Protein AF-A0A024FHS3-F1 (afdb_monomer)

pLDDT: mean 84.21, std 12.47, range [34.97, 97.69]

Nearest PDB structures (foldseek):
  2p7q-assembly4_C-2  TM=4.147E-01  e=9.597E+00  Listeria monocytogenes EGD-e
  9c3i-assembly1_S  TM=1.851E-01  e=5.305E+00  Homo sapiens

Solvent-accessible surface area (backbone atoms only — not comparable to full-atom values): 12016 Å² total; per-residue (Å²): 110,57,73,67,57,55,49,51,53,51,50,44,53,50,44,33,52,52,14,48,65,42,20,67,86,23,68,82,50,89,56,80,57,34,58,53,18,49,52,15,48,51,45,30,50,53,40,52,51,50,48,64,76,44,38,53,59,53,46,28,52,76,52,72,41,87,31,71,70,67,95,78,72,56,71,78,49,51,50,54,40,49,51,13,50,50,39,24,53,52,11,48,53,49,26,62,76,26,43,74,57,40,73,68,41,87,46,42,71,59,52,51,55,51,31,31,46,53,10,36,53,53,19,52,53,50,52,50,52,44,44,72,78,45,52,73,54,49,34,24,24,54,51,31,47,48,30,55,49,18,32,28,55,8,30,18,29,35,36,38,21,51,52,34,49,50,48,73,73,66,58,70,89,73,85,80,87,76,80,71,46,79,76,48,77,45,72,44,59,102,88,42,88,47,33,35,40,35,34,34,42,92,93,27,82,40,80,43,79,44,76,80,71,91,73,78,86,80,76,79,85,125

Secondary structure (DSSP, 8-state):
--HHHHHHHHHHHHHHHHHHHHHHHHTT--STTHHHHHHHHHHHHHHHHHHHHHHHHHHHHHS--SBS--SS--HHHHHHHHHHHHHHHHHHHHHHHHHHHHHTSTTHHHHHHHHHHHHHHHHHHHHHHHHHH-GGGGSBHHHHHHHHHHHHHHHHHHHHHHHHHHHHHH----------EEEEEEE--TT---EEEEEEETTEEEEEEE------------

Foldseek 3Di:
DPPVVVVVLVVLVVQLVVLVVQQVVCVPPPDPSVVSNVVSVVSNVVSVVVCVV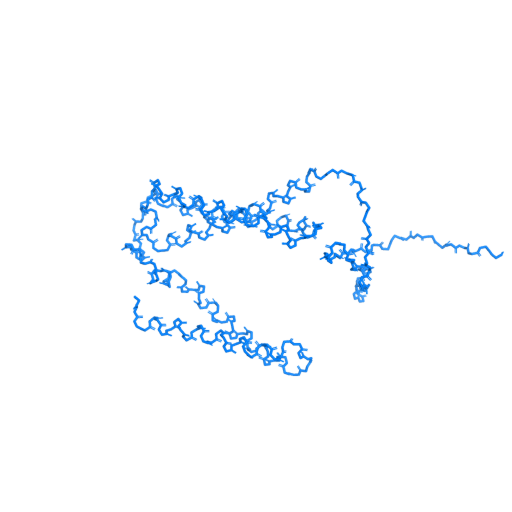CVLVVCCVVPPAQEQDDPDDDPVLVVLLVVLQCLQVVLQVLLVVLVVLLLVDDVSVVLLVVQLVVLQVVLVVVVVVCCVVPVVSCRYSVSVVSNSCSSSNSSSSNSSSVVSVCCVVVPDPDDDDFDKDFPDWDQDPPVDRWIWTFIQTPNGTHIDTDDPDPDDDPPPDD

Sequence (222 aa):
MNRQKKTEILVHCAQIVAGLLIIIPFFNATSWTRFIALAGFLLVMYNLIWFVRNSEEILYEIFPTKHKREKNPSFKHKIWQHISVVLFMGGLFFLIFQMDNIENIIEEPKFWKSFALVGFVTGILSLFLIRLIRPSVFDESGRRYAIIFGFILGFMSISAASASYFNSKYATSNIVKSEFIVERKSFGGNRTTAYWIFIDIDNSTKRFELKKTCGIRYKRET

Structure (mmCIF, N/CA/C/O backbone):
data_AF-A0A024FHS3-F1
#
_entry.id   AF-A0A024FHS3-F1
#
loop_
_atom_site.group_PDB
_atom_site.id
_atom_site.type_symbol
_atom_site.label_atom_id
_atom_site.label_alt_id
_atom_site.label_comp_id
_atom_site.label_asym_id
_atom_site.label_entity_id
_atom_site.label_seq_id
_atom_site.pdbx_PDB_ins_code
_atom_site.Cartn_x
_atom_site.Cartn_y
_atom_site.Cartn_z
_atom_site.occupancy
_atom_site.B_iso_or_equiv
_atom_site.auth_seq_id
_atom_site.auth_comp_id
_atom_site.auth_asym_id
_atom_site.auth_atom_id
_atom_site.pdbx_PDB_model_num
ATOM 1 N N . MET A 1 1 ? 18.783 -13.515 -14.573 1.00 61.03 1 MET A N 1
ATOM 2 C CA . MET A 1 1 ? 19.156 -13.233 -13.171 1.00 61.03 1 MET A CA 1
ATOM 3 C C . MET A 1 1 ? 20.594 -13.674 -12.952 1.00 61.03 1 MET A C 1
ATOM 5 O O . MET A 1 1 ? 20.909 -14.824 -13.253 1.00 61.03 1 MET A O 1
ATOM 9 N N . ASN A 1 2 ? 21.469 -12.768 -12.509 1.00 76.25 2 ASN A N 1
ATOM 10 C CA . ASN A 1 2 ? 22.868 -13.103 -12.222 1.00 76.25 2 ASN A CA 1
ATOM 11 C C . ASN A 1 2 ? 22.908 -14.117 -11.059 1.00 76.25 2 ASN A C 1
ATOM 13 O O . ASN A 1 2 ? 22.151 -13.985 -10.095 1.00 76.25 2 ASN A O 1
ATOM 17 N N . ARG A 1 3 ? 23.766 -15.144 -11.136 1.00 76.75 3 ARG A N 1
ATOM 18 C CA . ARG A 1 3 ? 23.855 -16.202 -10.114 1.00 76.75 3 ARG A CA 1
ATOM 19 C C . ARG A 1 3 ? 24.157 -15.621 -8.730 1.00 76.75 3 ARG A C 1
ATOM 21 O O . ARG A 1 3 ? 23.581 -16.085 -7.756 1.00 76.75 3 ARG A O 1
ATOM 28 N N . GLN A 1 4 ? 24.976 -14.570 -8.661 1.00 79.50 4 GLN A N 1
ATOM 29 C CA . GLN A 1 4 ? 25.270 -13.846 -7.419 1.00 79.50 4 GLN A CA 1
ATOM 30 C C . GLN A 1 4 ? 24.031 -13.152 -6.839 1.00 79.50 4 GLN A C 1
ATOM 32 O O . GLN A 1 4 ? 23.713 -13.345 -5.671 1.00 79.50 4 GLN A O 1
ATOM 37 N N . LYS A 1 5 ? 23.269 -12.436 -7.674 1.00 78.50 5 LYS A N 1
ATOM 38 C CA . LYS A 1 5 ? 22.058 -11.716 -7.256 1.00 78.50 5 LYS A CA 1
ATOM 39 C C . LYS A 1 5 ? 20.961 -12.649 -6.746 1.00 78.50 5 LYS A C 1
ATOM 41 O O . LYS A 1 5 ? 20.300 -12.364 -5.753 1.00 78.50 5 LYS A O 1
ATOM 46 N N . LYS A 1 6 ? 20.788 -13.799 -7.410 1.00 82.56 6 LYS A N 1
ATOM 47 C CA . LYS A 1 6 ? 19.861 -14.848 -6.961 1.00 82.56 6 LYS A CA 1
ATOM 48 C C . LYS A 1 6 ? 20.218 -15.319 -5.552 1.00 82.56 6 LYS A C 1
ATOM 50 O O . LYS A 1 6 ? 19.331 -15.473 -4.719 1.00 82.56 6 LYS A O 1
ATOM 55 N N . THR A 1 7 ? 21.506 -15.544 -5.298 1.00 86.31 7 THR A N 1
ATOM 56 C CA . THR A 1 7 ? 22.000 -15.950 -3.981 1.00 86.31 7 THR A CA 1
ATOM 57 C C . THR A 1 7 ? 21.765 -14.859 -2.940 1.00 86.31 7 THR A C 1
ATOM 59 O O . THR A 1 7 ? 21.267 -15.175 -1.867 1.00 86.31 7 THR A O 1
ATOM 62 N N . GLU A 1 8 ? 22.028 -13.588 -3.255 1.00 88.44 8 GLU A N 1
ATOM 63 C CA . GLU A 1 8 ? 21.746 -12.459 -2.351 1.00 88.44 8 GLU A CA 1
ATOM 64 C C . GLU A 1 8 ? 20.265 -12.394 -1.954 1.00 88.44 8 GLU A C 1
ATOM 66 O O . GLU A 1 8 ? 19.948 -12.349 -0.767 1.00 88.44 8 GLU A O 1
ATOM 71 N N . ILE A 1 9 ? 19.349 -12.472 -2.928 1.00 87.50 9 ILE A N 1
ATOM 72 C CA . ILE A 1 9 ? 17.901 -12.479 -2.665 1.00 87.50 9 ILE A CA 1
ATOM 73 C C . ILE A 1 9 ? 17.527 -13.640 -1.734 1.00 87.50 9 ILE A C 1
ATOM 75 O O . ILE A 1 9 ? 16.797 -13.442 -0.764 1.00 87.50 9 ILE A O 1
ATOM 79 N N . LEU A 1 10 ? 18.045 -14.844 -2.000 1.00 89.56 10 LEU A N 1
ATOM 80 C CA . LEU A 1 10 ? 17.779 -16.024 -1.175 1.00 89.56 10 LEU A CA 1
ATOM 81 C C . LEU A 1 10 ? 18.311 -15.868 0.254 1.00 89.56 10 LEU A C 1
ATOM 83 O O . LEU A 1 10 ? 17.616 -16.257 1.191 1.00 89.56 10 LEU A O 1
ATOM 87 N N . VAL A 1 11 ? 19.495 -15.276 0.437 1.00 93.25 11 VAL A N 1
ATOM 88 C CA . VAL A 1 11 ? 20.064 -15.012 1.767 1.00 93.25 11 VAL A CA 1
ATOM 89 C C . VAL A 1 11 ? 19.184 -14.038 2.544 1.00 93.25 11 VAL A C 1
ATOM 91 O O . VAL A 1 11 ? 18.821 -14.336 3.679 1.00 93.25 11 VAL A O 1
ATOM 94 N N . HIS A 1 12 ? 18.773 -12.922 1.940 1.00 92.06 12 HIS A N 1
ATOM 95 C CA . HIS A 1 12 ? 17.906 -11.954 2.616 1.00 92.06 12 HIS A CA 1
ATOM 96 C C . HIS A 1 12 ? 16.521 -12.537 2.934 1.00 92.06 12 HIS A C 1
ATOM 98 O O . HIS A 1 12 ? 16.000 -12.316 4.027 1.00 92.06 12 HIS A O 1
ATOM 104 N N . CYS A 1 13 ? 15.942 -13.351 2.043 1.00 91.75 13 CYS A N 1
ATOM 105 C CA . CYS A 1 13 ? 14.722 -14.107 2.344 1.00 91.75 13 CYS A CA 1
ATOM 106 C C . CYS A 1 13 ? 14.918 -15.065 3.528 1.00 91.75 13 CYS A C 1
ATOM 108 O O . CYS A 1 13 ? 14.094 -15.082 4.441 1.00 91.75 13 CYS A O 1
ATOM 110 N N . ALA A 1 14 ? 16.011 -15.832 3.548 1.00 93.88 14 ALA A N 1
ATOM 111 C CA . ALA A 1 14 ? 16.316 -16.754 4.638 1.00 93.88 14 ALA A CA 1
ATOM 112 C C . ALA A 1 14 ? 16.514 -16.017 5.971 1.00 93.88 14 ALA A C 1
ATOM 114 O O . ALA A 1 14 ? 16.039 -16.482 7.003 1.00 93.88 14 ALA A O 1
ATOM 115 N N . GLN A 1 15 ? 17.149 -14.843 5.955 1.00 93.19 15 GLN A N 1
ATOM 116 C CA . GLN A 1 15 ? 17.328 -14.006 7.141 1.00 93.19 15 GLN A CA 1
ATOM 117 C C . GLN A 1 15 ? 16.008 -13.418 7.655 1.00 93.19 15 GLN A C 1
ATOM 119 O O . GLN A 1 15 ? 15.822 -13.339 8.867 1.00 93.19 15 GLN A O 1
ATOM 124 N N . ILE A 1 16 ? 15.062 -13.064 6.776 1.00 93.50 16 ILE A N 1
ATOM 125 C CA . ILE A 1 16 ? 13.704 -12.675 7.192 1.00 93.50 16 ILE A CA 1
ATOM 126 C C . ILE A 1 16 ? 13.010 -13.847 7.888 1.00 93.50 16 ILE A C 1
ATOM 128 O O . ILE A 1 16 ? 12.466 -13.671 8.975 1.00 93.50 16 ILE A O 1
ATOM 132 N N . VAL A 1 17 ? 13.059 -15.044 7.297 1.00 94.19 17 VAL A N 1
ATOM 133 C CA . VAL A 1 17 ? 12.465 -16.248 7.897 1.00 94.19 17 VAL A CA 1
ATOM 134 C C . VAL A 1 17 ? 13.108 -16.552 9.250 1.00 94.19 17 VAL A C 1
ATOM 136 O O . VAL A 1 17 ? 12.394 -16.772 10.224 1.00 94.19 17 VAL A O 1
ATOM 139 N N . ALA A 1 18 ? 14.437 -16.486 9.349 1.00 94.00 18 ALA A N 1
ATOM 140 C CA . ALA A 1 18 ? 15.155 -16.657 10.609 1.00 94.00 18 ALA A CA 1
ATOM 141 C C . ALA A 1 18 ? 14.738 -15.610 11.655 1.00 94.00 18 ALA A C 1
ATOM 143 O O . ALA A 1 18 ? 14.487 -15.956 12.806 1.00 94.00 18 ALA A O 1
ATOM 144 N N . GLY A 1 19 ? 14.595 -14.343 11.258 1.00 92.38 19 GLY A N 1
ATOM 145 C CA . GLY A 1 19 ? 14.118 -13.278 12.138 1.00 92.38 19 GLY A CA 1
ATOM 146 C C . GLY A 1 19 ? 12.698 -13.526 12.646 1.00 92.38 19 GLY A C 1
ATOM 147 O O . GLY A 1 19 ? 12.450 -13.395 13.841 1.00 92.38 19 GLY A O 1
ATOM 148 N N . LEU A 1 20 ? 11.783 -13.971 11.781 1.00 93.62 20 LEU A N 1
ATOM 149 C CA . LEU A 1 20 ? 10.425 -14.359 12.178 1.00 93.62 20 LEU A CA 1
ATOM 150 C C . LEU A 1 20 ? 10.428 -15.548 13.148 1.00 93.62 20 LEU A C 1
ATOM 152 O O . LEU A 1 20 ? 9.719 -15.507 14.152 1.00 93.62 20 LEU A O 1
ATOM 156 N N . LEU A 1 21 ? 11.258 -16.566 12.901 1.00 94.25 21 LEU A N 1
ATOM 157 C CA . LEU A 1 21 ? 11.421 -17.715 13.799 1.00 94.25 21 LEU A CA 1
ATOM 158 C C . LEU A 1 21 ? 11.959 -17.313 15.180 1.00 94.25 21 LEU A C 1
ATOM 160 O O . LEU A 1 21 ? 11.607 -17.949 16.168 1.00 94.25 21 LEU A O 1
ATOM 164 N N . ILE A 1 22 ? 12.765 -16.250 15.266 1.00 91.00 22 ILE A N 1
ATOM 165 C CA . ILE A 1 22 ? 13.214 -15.671 16.539 1.00 91.00 22 ILE A CA 1
ATOM 166 C C . ILE A 1 22 ? 12.079 -14.889 17.217 1.00 91.00 22 ILE A C 1
ATOM 168 O O . ILE A 1 22 ? 11.918 -14.975 18.428 1.00 91.00 22 ILE A O 1
ATOM 172 N N . ILE A 1 23 ? 11.273 -14.130 16.469 1.00 91.69 23 ILE A N 1
ATOM 173 C CA . ILE A 1 23 ? 10.203 -13.294 17.041 1.00 91.69 23 ILE A CA 1
ATOM 174 C C . ILE A 1 23 ? 9.078 -14.147 17.639 1.00 91.69 23 ILE A C 1
ATOM 176 O O . ILE A 1 23 ? 8.659 -13.889 18.765 1.00 91.69 23 ILE A O 1
ATOM 180 N N . ILE A 1 24 ? 8.591 -15.154 16.906 1.00 91.75 24 ILE A N 1
ATOM 181 C CA . ILE A 1 24 ? 7.396 -15.944 17.259 1.00 91.75 24 ILE A CA 1
ATOM 182 C C . ILE A 1 24 ? 7.415 -16.486 18.705 1.00 91.75 24 ILE A C 1
ATOM 184 O O . ILE A 1 24 ? 6.458 -16.215 19.433 1.00 91.75 24 ILE A O 1
ATOM 188 N N . PRO A 1 25 ? 8.459 -17.199 19.177 1.00 90.69 25 PRO A N 1
ATOM 189 C CA . PRO A 1 25 ? 8.461 -17.776 20.525 1.00 90.69 25 PRO A CA 1
ATOM 190 C C . PRO A 1 25 ? 8.561 -16.732 21.646 1.00 90.69 25 PRO A C 1
ATOM 192 O O . PRO A 1 25 ? 8.177 -17.011 22.780 1.00 90.69 25 PRO A O 1
ATOM 195 N N . PHE A 1 26 ? 9.057 -15.527 21.352 1.00 88.56 26 PHE A N 1
ATOM 196 C CA . PHE A 1 26 ? 9.323 -14.489 22.353 1.00 88.56 26 PHE A CA 1
ATOM 197 C C . PHE A 1 26 ? 8.396 -13.271 22.239 1.00 88.56 26 PHE A C 1
ATOM 199 O O . PHE A 1 26 ? 8.533 -12.333 23.024 1.00 88.56 26 PHE A O 1
ATOM 206 N N . PHE A 1 27 ? 7.426 -13.284 21.318 1.00 79.62 27 PHE A N 1
ATOM 207 C CA . PHE A 1 27 ? 6.545 -12.146 21.031 1.00 79.62 27 PHE A CA 1
ATOM 208 C C . PHE A 1 27 ? 5.764 -11.660 22.264 1.00 79.62 27 PHE A C 1
ATOM 210 O O . PHE A 1 27 ? 5.666 -10.460 22.506 1.00 79.62 27 PHE A O 1
ATOM 217 N N . ASN A 1 28 ? 5.279 -12.596 23.088 1.00 83.69 28 ASN A N 1
ATOM 218 C CA . ASN A 1 28 ? 4.509 -12.301 24.304 1.00 83.69 28 ASN A CA 1
ATOM 219 C C . ASN A 1 28 ? 5.336 -12.354 25.595 1.00 83.69 28 ASN A C 1
ATOM 221 O O . ASN A 1 28 ? 4.784 -12.186 26.685 1.00 83.69 28 ASN A O 1
ATOM 225 N N . ALA A 1 29 ? 6.646 -12.600 25.515 1.00 82.94 29 ALA A N 1
ATOM 226 C CA . ALA A 1 29 ? 7.466 -12.684 26.714 1.00 82.94 29 ALA A CA 1
ATOM 227 C C . ALA A 1 29 ? 7.473 -11.334 27.443 1.00 82.94 29 ALA A C 1
ATOM 229 O O . ALA A 1 29 ? 7.468 -10.297 26.793 1.00 82.94 29 ALA A O 1
ATOM 230 N N . THR A 1 30 ? 7.466 -11.321 28.777 1.00 79.44 30 THR A N 1
ATOM 231 C CA . THR A 1 30 ? 7.510 -10.094 29.606 1.00 79.44 30 THR A CA 1
ATOM 232 C C . THR A 1 30 ? 8.881 -9.820 30.220 1.00 79.44 30 THR A C 1
ATOM 234 O O . THR A 1 30 ? 9.117 -8.727 30.731 1.00 79.44 30 THR A O 1
ATOM 237 N N . SER A 1 31 ? 9.789 -10.792 30.146 1.00 85.75 31 SER A N 1
ATOM 238 C CA . SER A 1 31 ? 11.121 -10.759 30.743 1.00 85.75 31 SER A CA 1
ATOM 239 C C . SER A 1 31 ? 12.190 -10.256 29.760 1.00 85.75 31 SER A C 1
ATOM 241 O O . SER A 1 31 ? 11.891 -9.797 28.657 1.00 85.75 31 SER A O 1
ATOM 243 N N . TRP A 1 32 ? 13.464 -10.357 30.152 1.00 86.62 32 TRP A N 1
ATOM 244 C CA . TRP A 1 32 ? 14.628 -9.972 29.341 1.00 86.62 32 TRP A CA 1
ATOM 245 C C . TRP A 1 32 ? 14.671 -10.640 27.956 1.00 86.62 32 TRP A C 1
ATOM 247 O O . TRP A 1 32 ? 15.293 -10.119 27.034 1.00 86.62 32 TRP A O 1
ATOM 257 N N . THR A 1 33 ? 13.961 -11.752 27.759 1.00 86.56 33 THR A N 1
ATOM 258 C CA . THR A 1 33 ? 13.838 -12.419 26.455 1.00 86.56 33 THR A CA 1
ATOM 259 C C . THR A 1 33 ? 13.132 -11.561 25.395 1.00 86.56 33 THR A C 1
ATOM 261 O O . THR A 1 33 ? 13.307 -11.810 24.204 1.00 86.56 33 THR A O 1
ATOM 264 N N . ARG A 1 34 ? 12.442 -10.473 25.776 1.00 86.19 34 ARG A N 1
ATOM 265 C CA . ARG A 1 34 ? 11.966 -9.435 24.840 1.00 86.19 34 ARG A CA 1
ATOM 266 C C . ARG A 1 34 ? 13.080 -8.839 23.983 1.00 86.19 34 ARG A C 1
ATOM 268 O O . ARG A 1 34 ? 12.837 -8.500 22.829 1.00 86.19 34 ARG A O 1
ATOM 275 N N . PHE A 1 35 ? 14.299 -8.725 24.511 1.00 90.88 35 PHE A N 1
ATOM 276 C CA . PHE A 1 35 ? 15.431 -8.202 23.742 1.00 90.88 35 PHE A CA 1
ATOM 277 C C . PHE A 1 35 ? 15.852 -9.152 22.611 1.00 90.88 35 PHE A C 1
ATOM 279 O O . PHE A 1 35 ? 16.329 -8.693 21.576 1.00 90.88 35 PHE A O 1
ATOM 286 N N . ILE A 1 36 ? 15.600 -10.456 22.759 1.00 90.50 36 ILE A N 1
ATOM 287 C CA . ILE A 1 36 ? 15.809 -11.446 21.695 1.00 90.50 36 ILE A CA 1
ATOM 288 C C . ILE A 1 36 ? 14.767 -11.246 20.587 1.00 90.50 36 ILE A C 1
ATOM 290 O O . ILE A 1 36 ? 15.127 -11.183 19.411 1.00 90.50 36 ILE A O 1
ATOM 294 N N . ALA A 1 37 ? 13.494 -11.052 20.953 1.00 89.81 37 ALA A N 1
ATOM 295 C CA . ALA A 1 37 ? 12.447 -10.699 19.992 1.00 89.81 37 ALA A CA 1
ATOM 296 C C . ALA A 1 37 ? 12.766 -9.382 19.263 1.00 89.81 37 ALA A C 1
ATOM 298 O O . ALA A 1 37 ? 12.597 -9.293 18.048 1.00 89.81 37 ALA A O 1
ATOM 299 N N . LEU A 1 38 ? 13.288 -8.379 19.981 1.00 91.31 38 LEU A N 1
ATOM 300 C CA . LEU A 1 38 ? 13.723 -7.108 19.400 1.00 91.31 38 LEU A CA 1
ATOM 301 C C . LEU A 1 38 ? 14.872 -7.297 18.400 1.00 91.31 38 LEU A C 1
ATOM 303 O O . LEU A 1 38 ? 14.836 -6.711 17.323 1.00 91.31 38 LEU A O 1
ATOM 307 N N . ALA A 1 39 ? 15.867 -8.129 18.713 1.00 92.38 39 ALA A N 1
ATOM 308 C CA . ALA A 1 39 ? 16.948 -8.446 17.781 1.00 92.38 39 ALA A CA 1
ATOM 309 C C . ALA A 1 39 ? 16.420 -9.136 16.510 1.00 92.38 39 ALA A C 1
ATOM 311 O O . ALA A 1 39 ? 16.802 -8.758 15.402 1.00 92.38 39 ALA A O 1
ATOM 312 N N . GLY A 1 40 ? 15.486 -10.084 16.655 1.00 92.62 40 GLY A N 1
ATOM 313 C CA . GLY A 1 40 ? 14.783 -10.701 15.527 1.00 92.62 40 GLY A CA 1
ATOM 314 C C . GLY A 1 40 ? 14.005 -9.678 14.693 1.00 92.62 40 GLY A C 1
ATOM 315 O O . GLY A 1 40 ? 14.104 -9.676 13.467 1.00 92.62 40 GLY A O 1
ATOM 316 N N . PHE A 1 41 ? 13.300 -8.749 15.343 1.00 92.69 41 PHE A N 1
ATOM 317 C CA . PHE A 1 41 ? 12.595 -7.650 14.679 1.00 92.69 41 PHE A CA 1
ATOM 318 C C . PHE A 1 41 ? 13.547 -6.747 13.889 1.00 92.69 41 PHE A C 1
ATOM 320 O O . PHE A 1 41 ? 13.293 -6.461 12.719 1.00 92.69 41 PHE A O 1
ATOM 327 N N . LEU A 1 42 ? 14.670 -6.339 14.485 1.00 94.00 42 LEU A N 1
ATOM 328 C CA . LEU A 1 42 ? 15.687 -5.531 13.809 1.00 94.00 42 LEU A CA 1
ATOM 329 C C . LEU A 1 42 ? 16.294 -6.267 12.608 1.00 94.00 42 LEU A C 1
ATOM 331 O O . LEU A 1 42 ? 16.500 -5.648 11.565 1.00 94.00 42 LEU A O 1
ATOM 335 N N . LEU A 1 43 ? 16.519 -7.580 12.718 1.00 94.31 43 LEU A N 1
ATOM 336 C CA . LEU A 1 43 ? 16.975 -8.414 11.606 1.00 94.31 43 LEU A CA 1
ATOM 337 C C . LEU A 1 43 ? 15.958 -8.409 10.453 1.00 94.31 43 LEU A C 1
ATOM 339 O O . LEU A 1 43 ? 16.338 -8.188 9.303 1.00 94.31 43 LEU A O 1
ATOM 343 N N . VAL A 1 44 ? 14.667 -8.609 10.739 1.00 93.25 44 VAL A N 1
ATOM 344 C CA . VAL A 1 44 ? 13.605 -8.538 9.719 1.00 93.25 44 VAL A CA 1
ATOM 345 C C . VAL A 1 44 ? 13.582 -7.152 9.074 1.00 93.25 44 VAL A C 1
ATOM 347 O O . VAL A 1 44 ? 13.610 -7.045 7.848 1.00 93.25 44 VAL A O 1
ATOM 350 N N . MET A 1 45 ? 13.604 -6.090 9.880 1.00 91.94 45 MET A N 1
ATOM 351 C CA . MET A 1 45 ? 13.573 -4.710 9.393 1.00 91.94 45 MET A CA 1
ATOM 352 C C . MET A 1 45 ? 14.765 -4.368 8.500 1.00 91.94 45 MET A C 1
ATOM 354 O O . MET A 1 45 ? 14.575 -3.786 7.433 1.00 91.94 45 MET A O 1
ATOM 358 N N . TYR A 1 46 ? 15.980 -4.757 8.889 1.00 92.62 46 TYR A N 1
ATOM 359 C CA . TYR A 1 46 ? 17.187 -4.548 8.088 1.00 92.62 46 TYR A CA 1
ATOM 360 C C . TYR A 1 46 ? 17.051 -5.163 6.688 1.00 92.62 46 TYR A C 1
ATOM 362 O O . TYR A 1 46 ? 17.329 -4.511 5.679 1.00 92.62 46 TYR A O 1
ATOM 370 N N . ASN A 1 47 ? 16.555 -6.398 6.619 1.00 91.75 47 ASN A N 1
ATOM 371 C CA . ASN A 1 47 ? 16.372 -7.107 5.358 1.00 91.75 47 ASN A CA 1
ATOM 372 C C . ASN A 1 47 ? 15.241 -6.520 4.509 1.00 91.75 47 ASN A C 1
ATOM 374 O O . ASN A 1 47 ? 15.388 -6.393 3.295 1.00 91.75 47 ASN A O 1
ATOM 378 N N . LEU A 1 48 ? 14.138 -6.092 5.129 1.00 88.38 48 LEU A N 1
ATOM 379 C CA . LEU A 1 48 ? 13.070 -5.379 4.426 1.00 88.38 48 LEU A CA 1
ATOM 380 C C . LEU A 1 48 ? 13.577 -4.067 3.815 1.00 88.38 48 LEU A C 1
ATOM 382 O O . LEU A 1 48 ? 13.287 -3.782 2.653 1.00 88.38 48 LEU A O 1
ATOM 386 N N . ILE A 1 49 ? 14.389 -3.300 4.547 1.00 87.69 49 ILE A N 1
ATOM 387 C CA . ILE A 1 49 ? 15.022 -2.079 4.028 1.00 87.69 49 ILE A CA 1
ATOM 388 C C . ILE A 1 49 ? 15.920 -2.406 2.831 1.00 87.69 49 ILE A C 1
ATOM 390 O O . ILE A 1 49 ? 15.885 -1.691 1.827 1.00 87.69 49 ILE A O 1
ATOM 394 N N . TRP A 1 50 ? 16.693 -3.495 2.896 1.00 91.62 50 TRP A N 1
ATOM 395 C CA . TRP A 1 50 ? 17.503 -3.945 1.764 1.00 91.62 50 TRP A CA 1
ATOM 396 C C . TRP A 1 50 ? 16.642 -4.260 0.532 1.00 91.62 50 TRP A C 1
ATOM 398 O O . TRP A 1 50 ? 16.968 -3.796 -0.564 1.00 91.62 50 TRP A O 1
ATOM 408 N N . PHE A 1 51 ? 15.515 -4.963 0.698 1.00 87.25 51 PHE A N 1
ATOM 409 C CA . PHE A 1 51 ? 14.575 -5.242 -0.395 1.00 87.25 51 PHE A CA 1
ATOM 410 C C . PHE A 1 51 ? 14.009 -3.965 -1.009 1.00 87.25 51 PHE A C 1
ATOM 412 O O . PHE A 1 51 ? 14.002 -3.825 -2.230 1.00 87.25 51 PHE A O 1
ATOM 419 N N . VAL A 1 52 ? 13.579 -3.011 -0.182 1.00 83.62 52 VAL A N 1
ATOM 420 C CA . VAL A 1 52 ? 13.059 -1.722 -0.657 1.00 83.62 52 VAL A CA 1
ATOM 421 C C . VAL A 1 52 ? 14.131 -0.969 -1.444 1.00 83.62 52 VAL A C 1
ATOM 423 O O . VAL A 1 52 ? 13.861 -0.481 -2.542 1.00 83.62 52 VAL A O 1
ATOM 426 N N . ARG A 1 53 ? 15.368 -0.927 -0.937 1.00 82.00 53 ARG A N 1
ATOM 427 C CA . ARG A 1 53 ? 16.483 -0.209 -1.568 1.00 82.00 53 ARG A CA 1
ATOM 428 C C . ARG A 1 53 ? 16.908 -0.818 -2.906 1.00 82.00 53 ARG A C 1
ATOM 430 O O . ARG A 1 53 ? 17.302 -0.078 -3.802 1.00 82.00 53 ARG A O 1
ATOM 437 N N . ASN A 1 54 ? 16.807 -2.138 -3.049 1.00 85.25 54 ASN A N 1
ATOM 438 C CA . ASN A 1 54 ? 17.184 -2.869 -4.264 1.00 85.25 54 ASN A CA 1
ATOM 439 C C . ASN A 1 54 ? 15.984 -3.228 -5.159 1.00 85.25 54 ASN A C 1
ATOM 441 O O . ASN A 1 54 ? 16.147 -3.920 -6.164 1.00 85.25 54 ASN A O 1
ATOM 445 N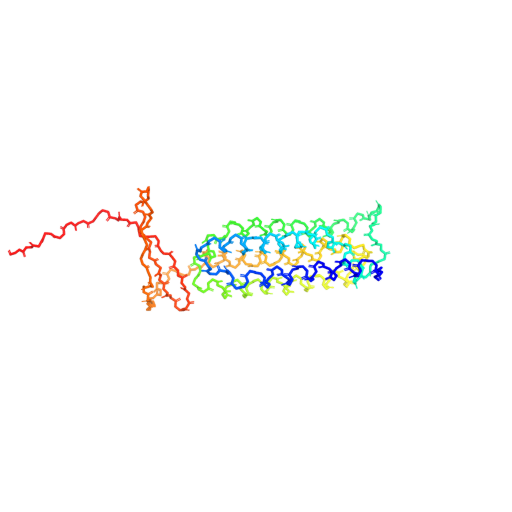 N . SER A 1 55 ? 14.784 -2.754 -4.823 1.00 80.88 55 SER A N 1
ATOM 446 C CA . SER A 1 55 ? 13.522 -3.137 -5.468 1.00 80.88 55 SER A CA 1
ATOM 447 C C . SER A 1 55 ? 13.494 -2.897 -6.982 1.00 80.88 55 SER A C 1
ATOM 449 O O . SER A 1 55 ? 13.047 -3.771 -7.721 1.00 80.88 55 SER A O 1
ATOM 451 N N . GLU A 1 56 ? 14.026 -1.768 -7.467 1.00 77.75 56 GLU A N 1
ATOM 452 C CA . GLU A 1 56 ? 14.134 -1.451 -8.904 1.00 77.75 56 GLU A CA 1
ATOM 453 C C . GLU A 1 56 ? 14.933 -2.523 -9.658 1.00 77.75 56 GLU A C 1
ATOM 455 O O . GLU A 1 56 ? 14.542 -2.981 -10.733 1.00 77.75 56 GLU A O 1
ATOM 460 N N . GLU A 1 57 ? 16.057 -2.936 -9.078 1.00 78.19 57 GLU A N 1
ATOM 461 C CA . GLU A 1 57 ? 16.980 -3.873 -9.699 1.00 78.19 57 GLU A CA 1
ATOM 462 C C . GLU A 1 57 ? 16.477 -5.313 -9.611 1.00 78.19 57 GLU A C 1
ATOM 464 O O . GLU A 1 57 ? 16.539 -6.042 -10.599 1.00 78.19 57 GLU A O 1
ATOM 469 N N . ILE A 1 58 ? 15.898 -5.697 -8.472 1.00 79.44 58 ILE A N 1
ATOM 470 C CA . ILE A 1 58 ? 15.215 -6.984 -8.305 1.00 79.44 58 ILE A CA 1
ATOM 471 C C . ILE A 1 58 ? 14.084 -7.105 -9.334 1.00 79.44 58 ILE A C 1
ATOM 473 O O . ILE A 1 58 ? 13.971 -8.120 -10.022 1.00 79.44 58 ILE A O 1
ATOM 477 N N . LEU A 1 59 ? 13.277 -6.052 -9.502 1.00 75.06 59 LEU A N 1
ATOM 478 C CA . LEU A 1 59 ? 12.183 -6.043 -10.470 1.00 75.06 59 LEU A CA 1
ATOM 479 C C . LEU A 1 59 ? 12.695 -6.128 -11.914 1.00 75.06 59 LEU A C 1
ATOM 481 O O . LEU A 1 59 ? 12.063 -6.784 -12.740 1.00 75.06 59 LEU A O 1
ATOM 485 N N . TYR A 1 60 ? 13.818 -5.481 -12.237 1.00 77.56 60 TYR A N 1
ATOM 486 C CA . TYR A 1 60 ? 14.463 -5.624 -13.544 1.00 77.56 60 TYR A CA 1
ATOM 487 C C . TYR A 1 60 ? 14.927 -7.064 -13.789 1.00 77.56 60 TYR A C 1
ATOM 489 O O . TYR A 1 60 ? 14.736 -7.593 -14.877 1.00 77.56 60 TYR A O 1
ATOM 497 N N . GLU A 1 61 ? 15.504 -7.732 -12.792 1.00 76.50 61 GLU A N 1
ATOM 498 C CA . GLU A 1 61 ? 16.000 -9.098 -12.973 1.00 76.50 61 GLU A CA 1
ATOM 499 C C . GLU A 1 61 ? 14.894 -10.154 -13.077 1.00 76.50 61 GLU A C 1
ATOM 501 O O . GLU A 1 61 ? 15.073 -11.137 -13.801 1.00 76.50 61 GLU A O 1
ATOM 506 N N . ILE A 1 62 ? 13.771 -9.958 -12.379 1.00 74.69 62 ILE A N 1
ATOM 507 C CA . ILE A 1 62 ? 12.604 -10.853 -12.435 1.00 74.69 62 ILE A CA 1
ATOM 508 C C . ILE A 1 62 ? 11.765 -10.573 -13.690 1.00 74.69 62 ILE A C 1
ATOM 510 O O . ILE A 1 62 ? 11.305 -11.501 -14.351 1.00 74.69 62 ILE A O 1
ATOM 514 N N . PHE A 1 63 ? 11.592 -9.298 -14.042 1.00 75.06 63 PHE A N 1
ATOM 515 C CA . PHE A 1 63 ? 10.816 -8.857 -15.198 1.00 75.06 63 PHE A CA 1
ATOM 516 C C . PHE A 1 63 ? 11.677 -7.937 -16.074 1.00 75.06 63 PHE A C 1
ATOM 518 O O . PHE A 1 63 ? 11.543 -6.714 -15.973 1.00 75.06 63 PHE A O 1
ATOM 525 N N . PRO A 1 64 ? 12.553 -8.470 -16.938 1.00 71.94 64 PRO A N 1
ATOM 526 C CA . PRO A 1 64 ? 13.475 -7.649 -17.717 1.00 71.94 64 PRO A CA 1
ATOM 527 C C . PRO A 1 64 ? 12.735 -6.645 -18.602 1.00 71.94 64 PRO A C 1
ATOM 529 O O . PRO A 1 64 ? 11.779 -6.982 -19.300 1.00 71.94 64 PRO A O 1
ATOM 532 N N . THR A 1 65 ? 13.171 -5.389 -18.539 1.00 78.31 65 THR A N 1
ATOM 533 C CA . THR A 1 65 ? 12.769 -4.323 -19.465 1.00 78.31 65 THR A CA 1
ATOM 534 C C . THR A 1 65 ? 13.858 -4.111 -20.510 1.00 78.31 65 THR A C 1
ATOM 536 O O . THR A 1 65 ? 14.970 -4.616 -20.362 1.00 78.31 65 THR A O 1
ATOM 539 N N . LYS A 1 66 ? 13.568 -3.350 -21.574 1.00 75.44 66 LYS A N 1
ATOM 540 C CA . LYS A 1 66 ? 14.561 -3.061 -22.624 1.00 75.44 66 LYS A CA 1
ATOM 541 C C . LYS A 1 66 ? 15.779 -2.321 -22.073 1.00 75.44 66 LYS A C 1
ATOM 543 O O . LYS A 1 66 ? 16.901 -2.568 -22.509 1.00 75.44 66 LYS A O 1
ATOM 548 N N . HIS A 1 67 ? 15.566 -1.441 -21.096 1.00 74.94 67 HIS A N 1
ATOM 549 C CA . HIS A 1 67 ? 16.621 -0.663 -20.459 1.00 74.94 67 HIS A CA 1
ATOM 550 C C . HIS A 1 67 ? 16.489 -0.686 -18.933 1.00 74.94 67 HIS A C 1
ATOM 552 O O . HIS A 1 67 ? 15.383 -0.613 -18.395 1.00 74.94 67 HIS A O 1
ATOM 558 N N . LYS A 1 68 ? 17.627 -0.757 -18.227 1.00 66.88 68 LYS A N 1
ATOM 559 C CA . LYS A 1 68 ? 17.671 -0.631 -16.759 1.00 66.88 68 LYS A CA 1
ATOM 560 C C . LYS A 1 68 ? 17.419 0.821 -16.323 1.00 66.88 68 LYS A C 1
ATOM 562 O O . LYS A 1 68 ? 16.592 1.080 -15.456 1.00 66.88 68 LYS A O 1
ATOM 567 N N . ARG A 1 69 ? 18.095 1.772 -16.976 1.00 68.56 69 ARG A N 1
ATOM 568 C CA . ARG A 1 69 ? 17.849 3.220 -16.872 1.00 68.56 69 ARG A CA 1
ATOM 569 C C . ARG A 1 69 ? 18.085 3.886 -18.221 1.00 68.56 69 ARG A C 1
ATOM 571 O O . ARG A 1 69 ? 19.078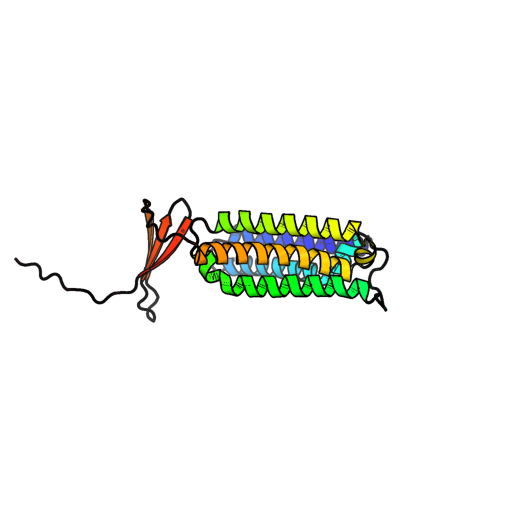 3.581 -18.883 1.00 68.56 69 ARG A O 1
ATOM 578 N N . GLU A 1 70 ? 17.202 4.788 -18.623 1.00 69.25 70 GLU A N 1
ATOM 579 C CA . GLU A 1 70 ? 17.380 5.619 -19.815 1.00 69.25 70 GLU A CA 1
ATOM 580 C C . GLU A 1 70 ? 18.126 6.906 -19.436 1.00 69.25 70 GLU A C 1
ATOM 582 O O . GLU A 1 70 ? 17.715 7.628 -18.532 1.00 69.25 70 GLU A O 1
ATOM 587 N N . LYS A 1 71 ? 19.223 7.230 -20.140 1.00 64.38 71 LYS A N 1
ATOM 588 C CA . LYS A 1 71 ? 19.961 8.489 -19.905 1.00 64.38 71 LYS A CA 1
ATOM 589 C C . LYS A 1 71 ? 19.150 9.729 -20.306 1.00 64.38 71 LYS A C 1
ATOM 591 O O . LYS A 1 71 ? 19.214 10.729 -19.604 1.00 64.38 71 LYS A O 1
ATOM 596 N N . ASN A 1 72 ? 18.376 9.651 -21.394 1.00 67.88 72 ASN A N 1
ATOM 597 C CA . ASN A 1 72 ? 17.571 10.757 -21.928 1.00 67.88 72 ASN A CA 1
ATOM 598 C C . ASN A 1 72 ? 16.134 10.299 -22.242 1.00 67.88 72 ASN A C 1
ATOM 600 O O . ASN A 1 72 ? 15.814 10.042 -23.404 1.00 67.88 72 ASN A O 1
ATOM 604 N N . PRO A 1 73 ? 15.257 10.176 -21.231 1.00 66.81 73 PRO A N 1
ATOM 605 C CA . PRO A 1 73 ? 13.884 9.749 -21.462 1.00 66.81 73 PRO A CA 1
ATOM 606 C C . PRO A 1 73 ? 13.078 10.833 -22.187 1.00 66.81 73 PRO A C 1
ATOM 608 O O . PRO A 1 73 ? 13.144 12.018 -21.841 1.00 66.81 73 PRO A O 1
ATOM 611 N N . SER A 1 74 ? 12.280 10.417 -23.176 1.00 74.69 74 SER A N 1
ATOM 612 C CA . SER A 1 74 ? 11.366 11.302 -23.912 1.00 74.69 74 SER A CA 1
ATOM 613 C C . SER A 1 74 ? 10.394 12.010 -22.964 1.00 74.69 74 SER A C 1
ATOM 615 O O . SER A 1 74 ? 9.871 11.409 -22.021 1.00 74.69 74 SER A O 1
ATOM 617 N N . PHE A 1 75 ? 10.095 13.284 -23.240 1.00 73.19 75 PHE A N 1
ATOM 618 C CA . PHE A 1 75 ? 9.186 14.105 -22.431 1.00 73.19 75 PHE A CA 1
ATOM 619 C C . PHE A 1 75 ? 7.820 13.431 -22.212 1.00 73.19 75 PHE A C 1
ATOM 621 O O . PHE A 1 75 ? 7.286 13.438 -21.106 1.00 73.19 75 PHE A O 1
ATOM 628 N N . LYS A 1 76 ? 7.299 12.734 -23.233 1.00 73.75 76 LYS A N 1
ATOM 629 C CA . LYS A 1 76 ? 6.025 11.998 -23.155 1.00 73.75 76 LYS A CA 1
ATOM 630 C C . LYS A 1 76 ? 6.049 10.838 -22.148 1.00 73.75 76 LYS A C 1
ATOM 632 O O . LYS A 1 76 ? 5.006 10.496 -21.600 1.00 73.75 76 LYS A O 1
ATOM 637 N N . HIS A 1 77 ? 7.209 10.235 -21.886 1.00 74.62 77 HIS A N 1
ATOM 638 C CA . HIS A 1 77 ? 7.356 9.182 -20.873 1.00 74.62 77 HIS A CA 1
ATOM 639 C C . HIS A 1 77 ? 7.471 9.761 -19.461 1.00 74.62 77 HIS A C 1
ATOM 641 O O . HIS A 1 77 ? 6.915 9.191 -18.522 1.00 74.62 77 HIS A O 1
ATOM 647 N N . LYS A 1 78 ? 8.105 10.933 -19.324 1.00 80.69 78 LYS A N 1
ATOM 648 C CA . LYS A 1 78 ? 8.194 11.658 -18.048 1.00 80.69 78 LYS A CA 1
ATOM 649 C C . LYS A 1 78 ? 6.825 12.085 -17.517 1.00 80.69 78 LYS A C 1
ATOM 651 O O . LYS A 1 78 ? 6.630 12.078 -16.307 1.00 80.69 78 LYS A O 1
ATOM 656 N N . ILE A 1 79 ? 5.869 12.396 -18.398 1.00 87.50 79 ILE A N 1
ATOM 657 C CA . ILE A 1 79 ? 4.503 12.776 -17.999 1.00 87.50 79 ILE A CA 1
ATOM 658 C C . ILE A 1 79 ? 3.841 11.675 -17.163 1.00 87.50 79 ILE A C 1
ATOM 660 O O . ILE A 1 79 ? 3.343 11.957 -16.081 1.00 87.50 79 ILE A O 1
ATOM 664 N N . TRP A 1 80 ? 3.881 10.416 -17.607 1.00 87.31 80 TRP A N 1
ATOM 665 C CA . TRP A 1 80 ? 3.256 9.306 -16.874 1.00 87.31 80 TRP A CA 1
ATOM 666 C C . TRP A 1 80 ? 3.913 9.038 -15.524 1.00 87.31 80 TRP A C 1
ATOM 668 O O . TRP A 1 80 ? 3.230 8.740 -14.546 1.00 87.31 80 TRP A O 1
ATOM 678 N N . GLN A 1 81 ? 5.234 9.190 -15.457 1.00 87.50 81 GLN A N 1
ATOM 679 C CA . GLN A 1 81 ? 5.960 9.120 -14.197 1.00 87.50 81 GLN A CA 1
ATOM 680 C C . GLN A 1 81 ? 5.537 10.249 -13.250 1.00 87.50 8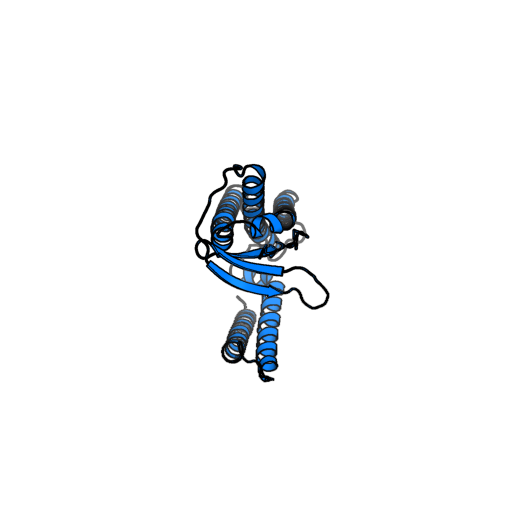1 GLN A C 1
ATOM 682 O O . GLN A 1 81 ? 5.288 9.996 -12.076 1.00 87.50 81 GLN A O 1
ATOM 687 N N . HIS A 1 82 ? 5.410 11.477 -13.755 1.00 90.19 82 HIS A N 1
ATOM 688 C CA . HIS A 1 82 ? 4.978 12.620 -12.958 1.00 90.19 82 HIS A CA 1
ATOM 689 C C . HIS A 1 82 ? 3.535 12.463 -12.464 1.00 90.19 82 HIS A C 1
ATOM 691 O O . HIS A 1 82 ? 3.282 12.646 -11.278 1.00 90.19 82 HIS A O 1
ATOM 697 N N . ILE A 1 83 ? 2.615 12.031 -13.335 1.00 92.38 83 ILE A N 1
ATOM 698 C CA . ILE A 1 83 ? 1.228 11.709 -12.968 1.00 92.38 83 ILE A CA 1
ATOM 699 C C . ILE A 1 83 ? 1.203 10.660 -11.857 1.00 92.38 83 ILE A C 1
ATOM 701 O O . ILE A 1 83 ? 0.505 10.853 -10.870 1.00 92.38 83 ILE A O 1
ATOM 705 N N . SER A 1 84 ? 1.992 9.588 -11.978 1.00 93.00 84 SER A N 1
ATOM 706 C CA . SER A 1 84 ? 2.076 8.548 -10.947 1.00 93.00 84 SER A CA 1
ATOM 707 C C . SER A 1 84 ? 2.510 9.106 -9.588 1.00 93.00 84 SER A C 1
ATOM 709 O O . SER A 1 84 ? 1.918 8.787 -8.559 1.00 93.00 84 SER A O 1
ATOM 711 N N . VAL A 1 85 ? 3.523 9.977 -9.578 1.00 92.44 85 VAL A N 1
ATOM 712 C CA . VAL A 1 85 ? 4.025 10.603 -8.346 1.00 92.44 85 VAL A CA 1
ATOM 713 C C . VAL A 1 85 ? 2.984 11.537 -7.735 1.00 92.44 85 VAL A C 1
ATOM 715 O O . VAL A 1 85 ? 2.760 11.480 -6.529 1.00 92.44 85 VAL A O 1
ATOM 718 N N . VAL A 1 86 ? 2.331 12.372 -8.546 1.00 94.56 86 VAL A N 1
ATOM 719 C CA . VAL A 1 86 ? 1.272 13.281 -8.081 1.00 94.56 86 VAL A CA 1
ATOM 720 C C . VAL A 1 86 ? 0.084 12.493 -7.536 1.00 94.56 86 VAL A C 1
ATOM 722 O O . VAL A 1 86 ? -0.429 12.831 -6.475 1.00 94.56 86 VAL A O 1
ATOM 725 N N . LEU A 1 87 ? -0.320 11.420 -8.213 1.00 95.00 87 LEU A N 1
ATOM 726 C CA . LEU A 1 87 ? -1.402 10.543 -7.776 1.00 95.00 87 LEU A CA 1
ATOM 727 C C . LEU A 1 87 ? -1.073 9.875 -6.436 1.00 95.00 87 LEU A C 1
ATOM 729 O O . LEU A 1 87 ? -1.904 9.868 -5.531 1.00 95.00 87 LEU A O 1
ATOM 733 N N . PHE A 1 88 ? 0.148 9.361 -6.286 1.00 94.88 88 PHE A N 1
ATOM 734 C CA . PHE A 1 88 ? 0.610 8.763 -5.039 1.00 94.88 88 PHE A CA 1
ATOM 735 C C . PHE A 1 88 ? 0.655 9.777 -3.893 1.00 94.88 88 PHE A C 1
ATOM 737 O O . PHE A 1 88 ? 0.050 9.549 -2.848 1.00 94.88 88 PHE A O 1
ATOM 744 N N . MET A 1 89 ? 1.338 10.907 -4.088 1.00 95.19 89 MET A N 1
ATOM 745 C CA . MET A 1 89 ? 1.517 11.913 -3.039 1.00 95.19 89 MET A CA 1
ATOM 746 C C . MET A 1 89 ? 0.207 12.617 -2.691 1.00 95.19 89 MET A C 1
ATOM 748 O O . MET A 1 89 ? -0.094 12.795 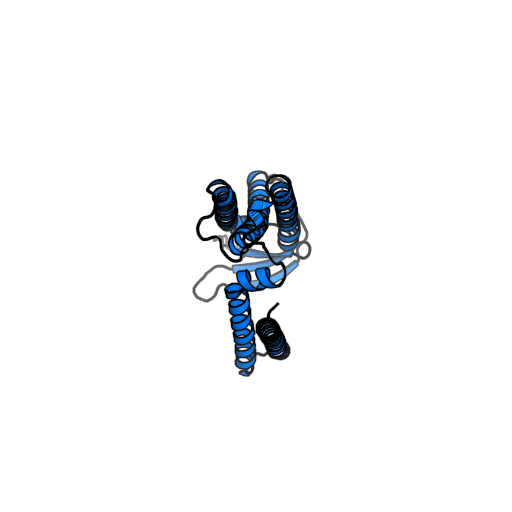-1.515 1.00 95.19 89 MET A O 1
ATOM 752 N N . GLY A 1 90 ? -0.594 12.976 -3.695 1.00 95.62 90 GLY A N 1
ATOM 753 C CA . GLY A 1 90 ? -1.912 13.572 -3.497 1.00 95.62 90 GLY A CA 1
ATOM 754 C C . GLY A 1 90 ? -2.867 12.612 -2.795 1.00 95.62 90 GLY A C 1
ATOM 755 O O . GLY A 1 90 ? -3.556 13.010 -1.859 1.00 95.62 90 GLY A O 1
ATOM 756 N N . GLY A 1 91 ? -2.852 11.334 -3.180 1.00 95.06 91 GLY A N 1
ATOM 757 C CA . GLY A 1 91 ? -3.628 10.294 -2.514 1.00 95.06 91 GLY A CA 1
ATOM 758 C C . GLY A 1 91 ? -3.221 10.076 -1.066 1.00 95.06 91 GLY A C 1
ATOM 759 O O . GLY A 1 91 ? -4.079 10.025 -0.190 1.00 95.06 91 GLY A O 1
ATOM 760 N N . LEU A 1 92 ? -1.918 9.989 -0.801 1.00 95.25 92 LEU A N 1
ATOM 761 C CA . LEU A 1 92 ? -1.390 9.843 0.552 1.00 95.25 92 LEU A CA 1
ATOM 762 C C . LEU A 1 92 ? -1.744 11.050 1.426 1.00 95.25 92 LEU A C 1
ATOM 764 O O . LEU A 1 92 ? -2.221 10.874 2.542 1.00 95.25 92 LEU A O 1
ATOM 768 N N . PHE A 1 93 ? -1.550 12.264 0.910 1.00 96.62 93 PHE A N 1
ATOM 769 C CA . PHE A 1 93 ? -1.914 13.492 1.609 1.00 96.62 93 PHE A CA 1
ATOM 770 C C . PHE A 1 93 ? -3.402 13.493 1.952 1.00 96.62 93 PHE A C 1
ATOM 772 O O . PHE A 1 93 ? -3.759 13.672 3.110 1.00 96.62 93 PHE A O 1
ATOM 779 N N . PHE A 1 94 ? -4.271 13.212 0.979 1.00 96.69 94 PHE A N 1
ATOM 780 C CA . PHE A 1 94 ? -5.712 13.195 1.210 1.00 96.69 94 PHE A CA 1
ATOM 781 C C . PHE A 1 94 ? -6.140 12.125 2.223 1.00 96.69 94 PHE A C 1
ATOM 783 O O . PHE A 1 94 ? -6.994 12.388 3.069 1.00 96.69 94 PHE A O 1
ATOM 790 N N . LEU A 1 95 ? -5.499 10.954 2.196 1.00 96.19 95 LEU A N 1
ATOM 791 C CA . LEU A 1 95 ? -5.724 9.889 3.168 1.00 96.19 95 LEU A CA 1
ATOM 792 C C . LEU A 1 95 ? -5.376 10.319 4.595 1.00 96.19 95 LEU A C 1
ATOM 794 O O . LEU A 1 95 ? -6.158 10.055 5.503 1.00 96.19 95 LEU A O 1
ATOM 798 N N . ILE A 1 96 ? -4.259 11.026 4.790 1.00 96.12 96 ILE A N 1
ATOM 799 C CA . ILE A 1 96 ? -3.851 11.534 6.109 1.00 96.12 96 ILE A CA 1
ATOM 800 C C . ILE A 1 96 ? -4.943 12.431 6.708 1.00 96.12 96 ILE A C 1
ATOM 802 O O . ILE A 1 96 ? -5.295 12.259 7.870 1.00 96.12 96 ILE A O 1
ATOM 806 N N . PHE A 1 97 ? -5.541 13.333 5.921 1.00 95.44 97 PHE A N 1
ATOM 807 C CA . PHE A 1 97 ? -6.635 14.191 6.408 1.00 95.44 97 PHE A CA 1
ATOM 808 C C . PHE A 1 97 ? -7.935 13.442 6.698 1.00 95.44 97 PHE A C 1
ATOM 810 O O . PHE A 1 97 ? -8.803 13.975 7.384 1.00 95.44 97 PHE A O 1
ATOM 817 N N . GLN A 1 98 ? -8.107 12.244 6.147 1.00 95.50 98 GLN A N 1
ATOM 818 C CA . GLN A 1 98 ? -9.301 11.431 6.349 1.00 95.50 98 GLN A CA 1
ATOM 819 C C . GLN A 1 98 ? -9.109 10.333 7.396 1.00 95.50 98 GLN A C 1
ATOM 821 O O . GLN A 1 98 ? -10.077 9.639 7.692 1.00 95.50 98 GLN A O 1
ATOM 826 N N . MET A 1 99 ? -7.915 10.195 7.979 1.00 93.06 99 MET A N 1
ATOM 827 C CA . MET A 1 99 ? -7.601 9.113 8.914 1.00 93.06 99 MET A CA 1
ATOM 828 C C . MET A 1 99 ? -8.524 9.127 10.137 1.00 93.06 99 MET A C 1
ATOM 830 O O . MET A 1 99 ? -9.132 8.107 10.446 1.00 93.06 99 MET A O 1
ATOM 834 N N . ASP A 1 100 ? -8.733 10.301 10.741 1.00 89.12 100 ASP A N 1
ATOM 835 C CA . ASP A 1 100 ? -9.631 10.463 11.893 1.00 89.12 100 ASP A CA 1
ATOM 836 C C . ASP A 1 100 ? -11.071 10.037 11.563 1.00 89.12 100 ASP A C 1
ATOM 838 O O . ASP A 1 100 ? -11.765 9.430 12.376 1.00 89.12 100 ASP A O 1
ATOM 842 N N . ASN A 1 101 ? -11.539 10.327 10.347 1.00 90.94 101 ASN A N 1
ATOM 843 C CA . ASN A 1 101 ? -12.872 9.921 9.910 1.00 90.94 101 ASN A CA 1
ATOM 844 C C . ASN A 1 101 ? -12.951 8.405 9.697 1.00 90.94 101 ASN A C 1
ATOM 846 O O . ASN A 1 101 ? -13.957 7.810 10.073 1.00 90.94 101 ASN A O 1
ATOM 850 N N . ILE A 1 102 ? -11.900 7.783 9.151 1.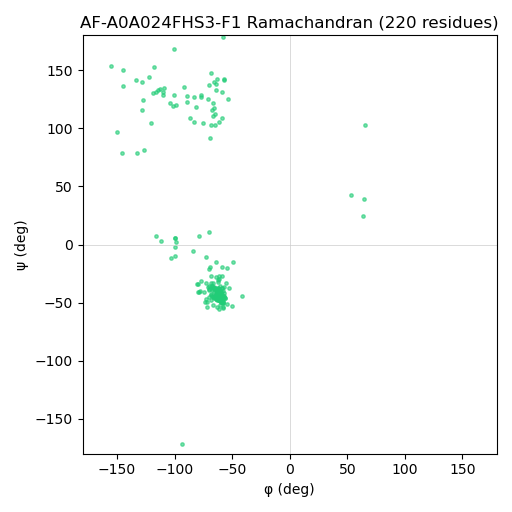00 91.50 102 ILE A N 1
ATOM 851 C CA . ILE A 1 102 ? -11.817 6.330 8.941 1.00 91.50 102 ILE A CA 1
ATOM 852 C C . ILE A 1 102 ? -11.822 5.585 10.278 1.00 91.50 102 ILE A C 1
ATOM 854 O O . ILE A 1 102 ? -12.584 4.632 10.437 1.00 91.50 102 ILE A O 1
ATOM 858 N N . GLU A 1 103 ? -11.047 6.043 11.263 1.00 87.25 103 GLU A N 1
ATOM 859 C CA . GLU A 1 103 ? -11.006 5.444 12.607 1.00 87.25 103 GLU A CA 1
ATOM 860 C C . GLU A 1 103 ? -12.385 5.454 13.293 1.00 87.25 103 GLU A C 1
ATOM 862 O O . GLU A 1 103 ? -12.704 4.566 14.090 1.00 87.25 103 GLU A O 1
ATOM 867 N N . ASN A 1 104 ? -13.247 6.408 12.933 1.00 85.06 104 ASN A N 1
ATOM 868 C CA . ASN A 1 104 ? -14.611 6.521 13.448 1.00 85.06 104 ASN A CA 1
ATOM 869 C C . ASN A 1 104 ? -15.645 5.640 12.713 1.00 85.06 104 ASN A C 1
ATOM 871 O O . ASN A 1 104 ? -16.790 5.557 13.156 1.00 85.06 104 ASN A O 1
ATOM 875 N N . ILE A 1 105 ? -15.278 4.947 11.630 1.00 87.50 105 ILE A N 1
ATOM 876 C CA . ILE A 1 105 ? -16.184 4.054 10.884 1.00 87.50 105 ILE A CA 1
ATOM 877 C C . ILE A 1 105 ? -16.372 2.730 11.636 1.00 87.50 105 ILE A C 1
ATOM 879 O O . ILE A 1 105 ? -15.396 2.066 11.995 1.00 87.50 105 ILE A O 1
ATOM 883 N N . ILE A 1 106 ? -17.626 2.316 11.851 1.00 82.81 106 ILE A N 1
ATOM 884 C CA . ILE A 1 106 ? -17.965 0.980 12.373 1.00 82.81 106 ILE A CA 1
ATOM 885 C C . ILE A 1 106 ? -17.516 -0.067 11.341 1.00 82.81 106 ILE A C 1
ATOM 887 O O . ILE A 1 106 ? -17.757 0.101 10.150 1.00 82.81 106 ILE A O 1
ATOM 891 N N . GLU A 1 107 ? -16.831 -1.122 11.790 1.00 84.56 107 GLU A N 1
ATOM 892 C CA . GLU A 1 107 ? -16.178 -2.114 10.920 1.00 84.56 107 GLU A CA 1
ATOM 893 C C . GLU A 1 107 ? -15.020 -1.568 10.0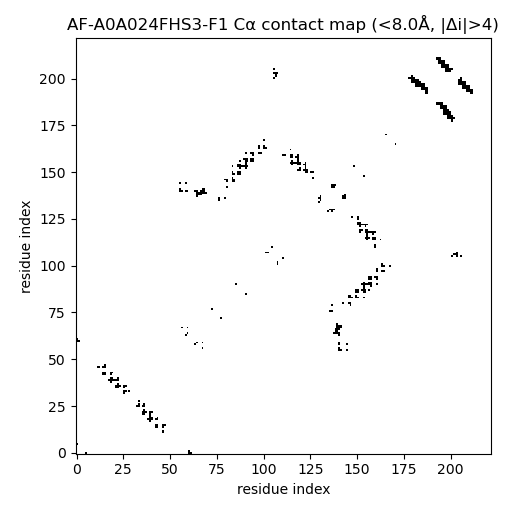54 1.00 84.56 107 GLU A C 1
ATOM 895 O O . GLU A 1 107 ? -14.820 -1.982 8.908 1.00 84.56 107 GLU A O 1
ATOM 900 N N . GLU A 1 108 ? -14.198 -0.680 10.618 1.00 85.81 108 GLU A N 1
ATOM 901 C CA . GLU A 1 108 ? -13.002 -0.106 9.974 1.00 85.81 108 GLU A CA 1
ATOM 902 C C . GLU A 1 108 ? -12.153 -1.119 9.159 1.00 85.81 108 GLU A C 1
ATOM 904 O O . GLU A 1 108 ? -11.811 -0.812 8.012 1.00 85.81 108 GLU A O 1
ATOM 909 N N . PRO A 1 109 ? -11.859 -2.353 9.634 1.00 87.75 109 PRO A N 1
ATOM 910 C CA . PRO A 1 109 ? -11.084 -3.307 8.836 1.00 87.75 109 PRO A CA 1
ATOM 911 C C . PRO A 1 109 ? -11.775 -3.717 7.526 1.00 87.75 109 PRO A C 1
ATOM 913 O O . PRO A 1 109 ? -11.118 -3.881 6.494 1.00 87.75 109 PRO A O 1
ATOM 916 N N . LYS A 1 110 ? -13.107 -3.879 7.540 1.00 90.25 110 LYS A N 1
ATOM 917 C CA . LYS A 1 110 ? -13.893 -4.202 6.338 1.00 90.25 110 LYS A CA 1
ATOM 918 C C . LYS A 1 110 ? -13.964 -3.005 5.394 1.00 90.25 110 LYS A C 1
ATOM 920 O O . LYS A 1 110 ? -13.877 -3.204 4.178 1.00 90.25 110 LYS A O 1
ATOM 925 N N . PHE A 1 111 ? -14.059 -1.788 5.934 1.00 91.94 111 PHE A N 1
ATOM 926 C CA . PHE A 1 111 ? -13.981 -0.550 5.159 1.00 91.94 111 PHE A CA 1
ATOM 927 C C . PHE A 1 111 ? -12.651 -0.465 4.399 1.00 91.94 111 PHE A C 1
ATOM 929 O O . PHE A 1 111 ? -12.655 -0.376 3.167 1.00 91.94 111 PHE A O 1
ATOM 936 N N . TRP A 1 112 ? -11.520 -0.604 5.103 1.00 91.19 112 TRP A N 1
ATOM 937 C CA . TRP A 1 112 ? -10.190 -0.626 4.487 1.00 91.19 112 TRP A CA 1
ATOM 938 C C . TRP A 1 112 ? -10.096 -1.688 3.406 1.00 91.19 112 TRP A C 1
ATOM 940 O O . TRP A 1 112 ? -9.717 -1.384 2.278 1.00 91.19 112 TRP A O 1
ATOM 950 N N . LYS A 1 113 ? -10.482 -2.927 3.722 1.00 92.56 113 LYS A N 1
ATOM 951 C CA . LYS A 1 113 ? -10.402 -4.040 2.777 1.00 92.56 113 LYS A CA 1
ATOM 952 C C . LYS A 1 113 ? -11.194 -3.760 1.502 1.00 92.56 113 LYS A C 1
ATOM 954 O O . LYS A 1 113 ? -10.684 -4.012 0.416 1.00 92.56 113 LYS A O 1
ATOM 959 N N . SER A 1 114 ? -12.409 -3.234 1.620 1.00 94.75 114 SER A N 1
ATOM 960 C CA . SER A 1 114 ? -13.298 -3.017 0.476 1.00 94.75 114 SER A CA 1
ATOM 961 C C . SER A 1 114 ? -12.815 -1.865 -0.402 1.00 94.75 114 SER A C 1
ATOM 963 O O . SER A 1 114 ? -12.589 -2.051 -1.597 1.00 94.75 114 SER A O 1
ATOM 965 N N . PHE A 1 115 ? -12.584 -0.686 0.179 1.00 95.69 115 PHE A N 1
ATOM 966 C CA . PHE A 1 115 ? -12.232 0.501 -0.602 1.00 95.69 115 PHE A CA 1
ATOM 967 C C . PHE A 1 115 ? -10.780 0.498 -1.075 1.00 95.69 115 PHE A C 1
ATOM 969 O O . PHE A 1 115 ? -10.509 0.962 -2.187 1.00 95.69 115 PHE A O 1
ATOM 976 N N . ALA A 1 116 ? -9.855 -0.093 -0.312 1.00 93.44 116 ALA A N 1
ATOM 977 C CA . ALA A 1 116 ? -8.501 -0.318 -0.805 1.00 93.44 116 ALA A CA 1
ATOM 978 C C . ALA A 1 116 ? -8.494 -1.336 -1.954 1.00 93.44 116 ALA A C 1
ATOM 980 O O . ALA A 1 116 ? -7.769 -1.133 -2.924 1.00 93.44 116 ALA A O 1
ATOM 981 N N . LEU A 1 117 ? -9.331 -2.383 -1.916 1.00 95.69 117 LEU A N 1
ATOM 982 C CA . LEU A 1 117 ? -9.445 -3.336 -3.027 1.00 95.69 117 LEU A CA 1
ATOM 983 C C . LEU A 1 117 ? -10.027 -2.684 -4.289 1.00 95.69 117 LEU A C 1
ATOM 985 O O . LEU A 1 117 ? -9.503 -2.908 -5.378 1.00 95.69 117 LEU A O 1
ATOM 989 N N . VAL A 1 118 ? -11.037 -1.820 -4.160 1.00 97.19 118 VAL A N 1
ATOM 990 C CA . VAL A 1 118 ? -11.559 -1.025 -5.289 1.00 97.19 118 VAL A CA 1
ATOM 991 C C . VAL A 1 118 ? -10.463 -0.147 -5.901 1.00 97.19 118 VAL A C 1
ATOM 993 O O . VAL A 1 118 ? -10.276 -0.147 -7.121 1.00 97.19 118 VAL A O 1
ATOM 996 N N . GLY A 1 119 ? -9.688 0.555 -5.070 1.00 96.88 119 GLY A N 1
ATOM 997 C CA . GLY A 1 119 ? -8.558 1.363 -5.530 1.00 96.88 119 GLY A CA 1
ATOM 998 C C . GLY A 1 119 ? -7.471 0.521 -6.203 1.00 96.88 119 GLY A C 1
ATOM 999 O O . GLY A 1 119 ? -6.982 0.877 -7.273 1.00 96.88 119 GLY A O 1
ATOM 1000 N N . PHE A 1 120 ? -7.151 -0.644 -5.640 1.00 96.88 120 PHE A N 1
ATOM 1001 C CA . PHE A 1 120 ? -6.191 -1.593 -6.202 1.00 96.88 120 PHE A CA 1
ATOM 1002 C C . PHE A 1 120 ? -6.608 -2.081 -7.597 1.00 96.88 120 PHE A C 1
ATOM 1004 O O . PHE A 1 120 ? -5.817 -2.009 -8.540 1.00 96.88 120 PHE A O 1
ATOM 1011 N N . VAL A 1 121 ? -7.863 -2.516 -7.758 1.00 97.44 121 VAL A N 1
ATOM 1012 C CA . VAL A 1 121 ? -8.411 -2.957 -9.052 1.00 97.44 121 VAL A CA 1
ATOM 1013 C C . VAL A 1 121 ? -8.390 -1.811 -10.064 1.00 97.44 121 VAL A C 1
ATOM 1015 O O . VAL A 1 121 ? -7.941 -1.995 -11.195 1.00 97.44 121 VAL A O 1
ATOM 1018 N N . THR A 1 122 ? -8.795 -0.609 -9.651 1.00 96.06 122 THR A N 1
ATOM 1019 C CA . THR A 1 122 ? -8.774 0.591 -10.503 1.00 96.06 122 THR A CA 1
ATOM 1020 C C . THR A 1 122 ? -7.352 0.943 -10.951 1.00 96.06 122 THR A C 1
ATOM 1022 O O . THR A 1 122 ? -7.128 1.283 -12.116 1.00 96.06 122 THR A O 1
ATOM 1025 N N . GLY A 1 123 ? -6.367 0.795 -10.061 1.00 95.94 123 GLY A N 1
ATOM 1026 C CA . GLY A 1 123 ? -4.952 0.968 -10.375 1.00 95.94 123 GLY A CA 1
ATOM 1027 C C . GLY A 1 123 ? -4.453 -0.036 -11.412 1.00 95.94 123 GLY A C 1
ATOM 1028 O O . GLY A 1 123 ? -3.816 0.364 -12.386 1.00 95.94 123 GLY A O 1
ATOM 1029 N N . ILE A 1 124 ? -4.800 -1.320 -11.271 1.00 95.38 124 ILE A N 1
ATOM 1030 C CA . ILE A 1 124 ? -4.457 -2.357 -12.259 1.00 95.38 124 ILE A CA 1
ATOM 1031 C C . ILE A 1 124 ? -5.085 -2.054 -13.621 1.00 95.38 124 ILE A C 1
ATOM 1033 O O . ILE A 1 124 ? -4.388 -2.103 -14.635 1.00 95.38 124 ILE A O 1
ATOM 1037 N N . LEU A 1 125 ? -6.377 -1.716 -13.657 1.00 95.62 125 LEU A N 1
ATOM 1038 C CA . LEU A 1 125 ? -7.078 -1.383 -14.900 1.00 95.62 125 LEU A CA 1
ATOM 1039 C C . LEU A 1 125 ? -6.436 -0.175 -15.590 1.00 95.62 125 LEU A C 1
ATOM 1041 O O . LEU A 1 125 ? -6.185 -0.211 -16.793 1.00 95.62 125 LEU A O 1
ATOM 1045 N N . SER A 1 126 ? -6.087 0.857 -14.823 1.00 93.69 126 SER A N 1
ATOM 1046 C CA . SER A 1 126 ? -5.395 2.042 -15.338 1.00 93.69 126 SER A CA 1
ATOM 1047 C C . SER A 1 126 ? -4.031 1.690 -15.935 1.00 93.69 126 SER A C 1
ATOM 1049 O O . SER A 1 126 ? -3.702 2.126 -17.036 1.00 93.69 126 SER A O 1
ATOM 1051 N N . LEU A 1 127 ? -3.246 0.848 -15.258 1.00 94.25 127 LEU A N 1
ATOM 1052 C CA . LEU A 1 127 ? -1.958 0.372 -15.769 1.00 94.25 127 LEU A CA 1
ATOM 1053 C C . LEU A 1 127 ? -2.116 -0.455 -17.050 1.00 94.25 127 LEU A C 1
ATOM 1055 O O . LEU A 1 127 ? -1.314 -0.312 -17.977 1.00 94.25 127 LEU A O 1
ATOM 1059 N N . PHE A 1 128 ? -3.156 -1.284 -17.126 1.00 93.12 128 PHE A N 1
ATOM 1060 C CA . PHE A 1 128 ? -3.479 -2.047 -18.327 1.00 93.12 128 PHE A CA 1
ATOM 1061 C C . PHE A 1 128 ? -3.823 -1.121 -19.502 1.00 93.12 128 PHE A C 1
ATOM 1063 O O . PHE A 1 128 ? -3.261 -1.279 -20.586 1.00 93.12 128 PHE A O 1
ATOM 1070 N N . LEU A 1 129 ? -4.646 -0.091 -19.276 1.00 92.31 129 LEU A N 1
ATOM 1071 C CA . LEU A 1 129 ? -4.964 0.927 -20.282 1.00 92.31 129 LEU A CA 1
ATOM 1072 C C . LEU A 1 129 ? -3.712 1.673 -20.762 1.00 92.31 129 LEU A C 1
ATOM 1074 O O . LEU A 1 129 ? -3.504 1.816 -21.967 1.00 92.31 129 LEU A O 1
ATOM 1078 N N . ILE A 1 130 ? -2.826 2.088 -19.852 1.00 90.94 130 ILE A N 1
ATOM 1079 C CA . ILE A 1 130 ? -1.559 2.743 -20.222 1.00 90.94 130 ILE A CA 1
ATOM 1080 C C . ILE A 1 130 ? -0.711 1.812 -21.089 1.00 90.94 130 ILE A C 1
ATOM 1082 O O . ILE A 1 130 ? -0.127 2.254 -22.080 1.00 90.94 130 ILE A O 1
ATOM 1086 N N . ARG A 1 131 ? -0.660 0.517 -20.755 1.00 89.56 131 ARG A N 1
ATOM 1087 C CA . ARG A 1 131 ? 0.106 -0.475 -21.517 1.00 89.56 131 ARG A CA 1
ATOM 1088 C C . ARG A 1 131 ? -0.440 -0.666 -22.928 1.00 89.56 131 ARG A C 1
ATOM 1090 O O . ARG A 1 131 ? 0.363 -0.821 -23.843 1.00 89.56 131 ARG A O 1
ATOM 1097 N N . LEU A 1 132 ? -1.760 -0.624 -23.103 1.00 89.75 132 LEU A N 1
ATOM 1098 C CA . LEU A 1 132 ? -2.398 -0.696 -24.419 1.00 89.75 132 LEU A CA 1
ATOM 1099 C C . LEU A 1 132 ? -2.100 0.546 -25.268 1.00 89.75 132 LEU A C 1
ATOM 1101 O O . LEU A 1 132 ? -1.758 0.420 -26.440 1.00 89.75 132 LEU A O 1
ATOM 1105 N N . ILE A 1 133 ? -2.193 1.745 -24.685 1.00 88.62 133 ILE A N 1
ATOM 1106 C CA . ILE A 1 133 ? -2.053 3.004 -25.436 1.00 88.62 133 ILE A CA 1
ATOM 1107 C C . ILE A 1 133 ? -0.574 3.328 -25.711 1.00 88.62 133 ILE A C 1
ATOM 1109 O O . ILE A 1 133 ? -0.228 3.813 -26.790 1.00 88.62 133 ILE A O 1
ATOM 1113 N N . ARG A 1 134 ? 0.318 3.109 -24.736 1.00 85.75 134 ARG A N 1
ATOM 1114 C CA . ARG A 1 134 ? 1.750 3.458 -24.805 1.00 85.75 134 ARG A CA 1
ATOM 1115 C C . ARG A 1 134 ? 2.625 2.433 -24.062 1.00 85.75 134 ARG A C 1
ATOM 1117 O O . ARG A 1 134 ? 3.140 2.735 -22.983 1.00 85.75 134 ARG A O 1
ATOM 1124 N N . PRO A 1 135 ? 2.910 1.263 -24.660 1.00 85.31 135 PRO A N 1
ATOM 1125 C CA . PRO A 1 135 ? 3.730 0.230 -24.018 1.00 85.31 135 PRO A CA 1
ATOM 1126 C C . PRO A 1 135 ? 5.161 0.698 -23.701 1.00 85.31 135 PRO A C 1
ATOM 1128 O O . PRO A 1 135 ? 5.730 0.290 -22.693 1.00 85.31 135 PRO A O 1
ATOM 1131 N N . SER A 1 136 ? 5.709 1.627 -24.494 1.00 83.25 136 SER A N 1
ATOM 1132 C CA . SER A 1 136 ? 7.055 2.203 -24.325 1.00 83.25 136 SER A CA 1
ATOM 1133 C C . SER A 1 136 ? 7.286 2.898 -22.975 1.00 83.25 136 SER A C 1
ATOM 1135 O O . SER A 1 136 ? 8.418 3.098 -22.536 1.00 83.25 136 SER A O 1
ATOM 1137 N N . VAL A 1 137 ? 6.211 3.276 -22.275 1.00 82.69 137 VAL A N 1
ATOM 1138 C CA . VAL A 1 137 ? 6.294 3.841 -20.921 1.00 82.69 137 VAL A CA 1
ATOM 1139 C C . VAL A 1 137 ? 6.923 2.840 -19.940 1.00 82.69 137 VAL A C 1
ATOM 1141 O O . VAL A 1 137 ? 7.597 3.255 -18.999 1.00 82.69 137 VAL A O 1
ATOM 1144 N N . PHE A 1 138 ? 6.792 1.539 -20.202 1.00 83.88 138 PHE A N 1
ATOM 1145 C CA . PHE A 1 138 ? 7.283 0.461 -19.345 1.00 83.88 138 PHE A CA 1
ATOM 1146 C C . PHE A 1 138 ? 8.619 -0.152 -19.800 1.00 83.88 138 PHE A C 1
ATOM 1148 O O . PHE A 1 138 ? 9.069 -1.124 -19.196 1.00 83.88 138 PHE A O 1
ATOM 1155 N N . ASP A 1 139 ? 9.262 0.408 -20.831 1.00 82.88 139 ASP A N 1
ATOM 1156 C CA . ASP A 1 139 ? 10.531 -0.098 -21.385 1.00 82.88 139 ASP A CA 1
ATOM 1157 C C . ASP A 1 139 ? 11.755 0.168 -20.478 1.00 82.88 139 ASP A C 1
ATOM 1159 O O . ASP A 1 139 ? 12.820 -0.415 -20.692 1.00 82.88 139 ASP A O 1
ATOM 1163 N N . GLU A 1 140 ? 11.595 0.985 -19.434 1.00 82.44 140 GLU A N 1
ATOM 1164 C CA . GLU A 1 140 ? 12.620 1.302 -18.435 1.00 82.44 140 GLU A CA 1
ATOM 1165 C C . GLU A 1 140 ? 12.197 0.805 -17.043 1.00 82.44 140 GLU A C 1
ATOM 1167 O O . GLU A 1 140 ? 11.088 1.107 -16.593 1.00 82.44 140 GLU A O 1
ATOM 1172 N N . SER A 1 141 ? 13.074 0.095 -16.320 1.00 75.56 141 SER A N 1
ATOM 1173 C CA . SER A 1 141 ? 12.712 -0.498 -15.022 1.00 75.56 141 SER A CA 1
ATOM 1174 C C . SER A 1 141 ? 12.394 0.519 -13.934 1.00 75.56 141 SER A C 1
ATOM 1176 O O . SER A 1 141 ? 11.389 0.341 -13.245 1.00 75.56 141 SER A O 1
ATOM 1178 N N . GLY A 1 142 ? 13.188 1.586 -13.789 1.00 78.19 142 GLY A N 1
ATOM 1179 C CA . GLY A 1 142 ? 12.953 2.614 -12.768 1.00 78.19 142 GLY A CA 1
ATOM 1180 C C . GLY A 1 142 ? 11.633 3.351 -12.980 1.00 78.19 142 GLY A C 1
ATOM 1181 O O . GLY A 1 142 ? 10.818 3.483 -12.065 1.00 78.19 142 GLY A O 1
ATOM 1182 N N . ARG A 1 143 ? 11.364 3.747 -14.227 1.00 85.06 143 ARG A N 1
ATOM 1183 C CA . ARG A 1 143 ? 10.102 4.383 -14.619 1.00 85.06 143 ARG A CA 1
ATOM 1184 C C . ARG A 1 143 ? 8.913 3.442 -14.448 1.00 85.06 143 ARG A C 1
ATOM 1186 O O . ARG A 1 143 ? 7.912 3.835 -13.856 1.00 85.06 143 ARG A O 1
ATOM 1193 N N . ARG A 1 144 ? 9.025 2.190 -14.906 1.00 86.88 144 ARG A N 1
ATOM 1194 C CA . ARG A 1 144 ? 7.987 1.166 -14.723 1.00 86.88 144 ARG A CA 1
ATOM 1195 C C . ARG A 1 144 ? 7.666 0.962 -13.247 1.00 86.88 144 ARG A C 1
ATOM 1197 O O . ARG A 1 144 ? 6.492 0.912 -12.904 1.00 86.88 144 ARG A O 1
ATOM 1204 N N . TYR A 1 145 ? 8.682 0.866 -12.392 1.00 84.44 145 TYR A N 1
ATOM 1205 C CA . TYR A 1 145 ? 8.505 0.727 -10.948 1.00 84.44 145 TYR A CA 1
ATOM 1206 C C . TYR A 1 145 ? 7.706 1.907 -10.380 1.00 84.44 145 TYR A C 1
ATOM 1208 O O . TYR A 1 145 ? 6.644 1.705 -9.796 1.00 84.44 145 TYR A O 1
ATOM 1216 N N . ALA A 1 146 ? 8.156 3.139 -10.631 1.00 87.56 146 ALA A N 1
ATOM 1217 C CA . ALA A 1 146 ? 7.485 4.340 -10.138 1.00 87.56 146 ALA A CA 1
ATOM 1218 C C . ALA A 1 146 ? 6.032 4.450 -10.629 1.00 87.56 146 ALA A C 1
ATOM 1220 O O . ALA A 1 146 ? 5.155 4.876 -9.881 1.00 87.56 146 ALA A O 1
ATOM 1221 N N . ILE A 1 147 ? 5.763 4.054 -11.875 1.00 90.88 147 ILE A N 1
ATOM 1222 C CA . ILE A 1 147 ? 4.417 4.088 -12.453 1.00 90.88 147 ILE A CA 1
ATOM 1223 C C . ILE A 1 147 ? 3.526 3.012 -11.837 1.00 90.88 147 ILE A C 1
ATOM 1225 O O . ILE A 1 147 ? 2.437 3.331 -11.384 1.00 90.88 147 ILE A O 1
ATOM 1229 N N . ILE A 1 148 ? 3.980 1.759 -11.763 1.00 91.50 148 ILE A N 1
ATOM 1230 C CA . ILE A 1 148 ? 3.172 0.669 -11.201 1.00 91.50 148 ILE A CA 1
ATOM 1231 C C . ILE A 1 148 ? 2.819 0.960 -9.741 1.00 91.50 148 ILE A C 1
ATOM 1233 O O . ILE A 1 148 ? 1.644 0.942 -9.377 1.00 91.50 148 ILE A O 1
ATOM 1237 N N . PHE A 1 149 ? 3.819 1.264 -8.913 1.00 91.06 149 PHE A N 1
ATOM 1238 C CA . PHE A 1 149 ? 3.593 1.488 -7.488 1.00 91.06 149 PHE A CA 1
ATOM 1239 C C . PHE A 1 149 ? 2.807 2.765 -7.220 1.00 91.06 149 PHE A C 1
ATOM 1241 O O . PHE A 1 149 ? 1.884 2.733 -6.411 1.00 91.06 149 PHE A O 1
ATOM 1248 N N . GLY A 1 150 ? 3.124 3.870 -7.900 1.00 93.75 150 GLY A N 1
ATOM 1249 C CA . GLY A 1 150 ? 2.411 5.122 -7.660 1.00 93.75 150 GLY A CA 1
ATOM 1250 C C . GLY A 1 150 ? 0.953 5.072 -8.123 1.00 93.75 150 GLY A C 1
ATOM 1251 O O . GLY A 1 150 ? 0.093 5.606 -7.430 1.00 93.75 150 GLY A O 1
ATOM 1252 N N . PHE A 1 151 ? 0.637 4.336 -9.196 1.00 95.25 151 PHE A N 1
ATOM 1253 C CA . PHE A 1 151 ? -0.753 4.078 -9.583 1.00 95.25 151 PHE A CA 1
ATOM 1254 C C . PHE A 1 151 ? -1.488 3.207 -8.570 1.00 95.25 151 PHE A C 1
ATOM 1256 O O . PHE A 1 151 ? -2.563 3.590 -8.116 1.00 95.25 151 PHE A O 1
ATOM 1263 N N . ILE A 1 152 ? -0.925 2.056 -8.195 1.00 95.81 152 ILE A N 1
ATOM 1264 C CA . ILE A 1 152 ? -1.589 1.139 -7.261 1.00 95.81 152 ILE A CA 1
ATOM 1265 C C . ILE A 1 152 ? -1.801 1.819 -5.906 1.00 95.81 152 ILE A C 1
ATOM 1267 O O . ILE A 1 152 ? -2.933 1.922 -5.443 1.00 95.81 152 ILE A O 1
ATOM 1271 N N . LEU A 1 153 ? -0.732 2.330 -5.293 1.00 95.56 153 LEU A N 1
ATOM 1272 C CA . LEU A 1 153 ? -0.809 2.952 -3.973 1.00 95.56 153 LEU A CA 1
ATOM 1273 C C . LEU A 1 153 ? -1.613 4.255 -4.009 1.00 95.56 153 LEU A C 1
ATOM 1275 O O . LEU A 1 153 ? -2.409 4.499 -3.110 1.00 95.56 153 LEU A O 1
ATOM 1279 N N . GLY A 1 154 ? -1.460 5.062 -5.062 1.00 96.56 154 GLY A N 1
ATOM 1280 C CA . GLY A 1 154 ? -2.223 6.296 -5.232 1.00 96.56 154 GLY A CA 1
ATOM 1281 C C . GLY A 1 154 ? -3.726 6.044 -5.309 1.00 96.56 154 GLY A C 1
ATOM 1282 O O . GLY A 1 154 ? -4.483 6.663 -4.565 1.00 96.56 154 GLY A O 1
ATOM 1283 N N . PHE A 1 155 ? -4.175 5.092 -6.134 1.00 97.69 155 PHE A N 1
ATOM 1284 C CA . PHE A 1 155 ? -5.600 4.764 -6.226 1.00 97.69 155 PHE A CA 1
ATOM 1285 C C . PHE A 1 155 ? -6.144 4.071 -4.977 1.00 97.69 155 PHE A C 1
ATOM 1287 O O . PHE A 1 155 ? -7.280 4.348 -4.600 1.00 97.69 155 PHE A O 1
ATOM 1294 N N . MET A 1 156 ? -5.363 3.216 -4.309 1.00 97.25 156 MET A N 1
ATOM 1295 C CA . MET A 1 156 ? -5.752 2.654 -3.009 1.00 97.25 156 MET A CA 1
ATOM 1296 C C . MET A 1 156 ? -6.016 3.764 -1.985 1.00 97.25 156 MET A C 1
ATOM 1298 O O . MET A 1 156 ? -7.085 3.782 -1.374 1.00 97.25 156 MET A O 1
ATOM 1302 N N . SER A 1 157 ? -5.084 4.713 -1.847 1.00 96.50 157 SER A N 1
ATOM 1303 C CA . SER A 1 157 ? -5.210 5.823 -0.900 1.00 96.50 157 SER A CA 1
ATOM 1304 C C . SER A 1 157 ? -6.356 6.768 -1.256 1.00 96.50 157 SER A C 1
ATOM 1306 O O . SER A 1 157 ? -7.157 7.096 -0.385 1.00 96.50 157 SER A O 1
ATOM 1308 N N . ILE A 1 158 ? -6.488 7.165 -2.527 1.00 96.88 158 ILE A N 1
ATOM 1309 C CA . ILE A 1 158 ? -7.578 8.048 -2.977 1.00 96.88 158 ILE A CA 1
ATOM 1310 C C . ILE A 1 158 ? -8.934 7.381 -2.779 1.00 96.88 158 ILE A C 1
ATOM 1312 O O . ILE A 1 158 ? -9.841 8.019 -2.265 1.00 96.88 158 ILE A O 1
ATOM 1316 N N . SER A 1 159 ? -9.081 6.107 -3.147 1.00 97.19 159 SER A N 1
ATOM 1317 C CA . SER A 1 159 ? -10.346 5.381 -3.005 1.00 97.19 159 SER A CA 1
ATOM 1318 C C . SER A 1 159 ? -10.810 5.339 -1.546 1.00 97.19 159 SER A C 1
ATOM 1320 O O . SER A 1 159 ? -11.942 5.722 -1.249 1.00 97.19 159 SER A O 1
ATOM 1322 N N . ALA A 1 160 ? -9.922 4.956 -0.621 1.00 96.25 160 ALA A N 1
ATOM 1323 C CA . ALA A 1 160 ? -10.230 4.930 0.809 1.00 96.25 160 ALA A CA 1
ATOM 1324 C C . ALA A 1 160 ? -10.546 6.333 1.361 1.00 96.25 160 ALA A C 1
ATOM 1326 O O . ALA A 1 160 ? -11.542 6.517 2.063 1.00 96.25 160 ALA A O 1
ATOM 1327 N N . ALA A 1 161 ? -9.745 7.338 0.998 1.00 96.44 161 ALA A N 1
ATOM 1328 C CA . ALA A 1 161 ? -9.933 8.713 1.451 1.00 96.44 161 ALA A CA 1
ATOM 1329 C C . ALA A 1 161 ? -11.236 9.330 0.918 1.00 96.44 161 ALA A C 1
ATOM 1331 O O . ALA A 1 161 ? -11.999 9.924 1.678 1.00 96.44 161 ALA A O 1
ATOM 1332 N N . SER A 1 162 ? -11.536 9.152 -0.370 1.00 95.94 162 SER A N 1
ATOM 1333 C CA . SER A 1 162 ? -12.779 9.616 -0.986 1.00 95.94 162 SER A CA 1
ATOM 1334 C C . SER A 1 162 ? -13.988 8.942 -0.357 1.00 95.94 162 SER A C 1
ATOM 1336 O O . SER A 1 162 ? -14.934 9.633 0.003 1.00 95.94 162 SER A O 1
ATOM 1338 N N . ALA A 1 163 ? -13.957 7.622 -0.167 1.00 95.44 163 ALA A N 1
ATOM 1339 C CA . ALA A 1 163 ? -15.046 6.903 0.485 1.00 95.44 163 ALA A CA 1
ATOM 1340 C C . ALA A 1 163 ? -15.296 7.410 1.911 1.00 95.44 163 ALA A C 1
ATOM 1342 O O . ALA A 1 163 ? -16.444 7.634 2.284 1.00 95.44 163 ALA A O 1
ATOM 1343 N N . SER A 1 164 ? -14.233 7.672 2.677 1.00 95.25 164 SER A N 1
ATOM 1344 C CA . SER A 1 164 ? -14.335 8.255 4.018 1.00 95.25 164 SER A CA 1
ATOM 1345 C C . SER A 1 164 ? -14.915 9.668 3.988 1.00 95.25 164 SER A C 1
ATOM 1347 O O . SER A 1 164 ? -15.814 10.003 4.763 1.00 95.25 164 SER A O 1
ATOM 1349 N N . TYR A 1 165 ? -14.457 10.494 3.047 1.00 95.25 165 TYR A N 1
ATOM 1350 C CA . TYR A 1 165 ? -14.976 11.842 2.860 1.00 95.25 165 TYR A CA 1
ATOM 1351 C C . TYR A 1 165 ? -16.472 11.823 2.525 1.00 95.25 165 TYR A C 1
ATOM 1353 O O . TYR A 1 165 ? -17.253 12.534 3.149 1.00 95.25 165 TYR A O 1
ATOM 1361 N N . PHE A 1 166 ? -16.898 10.975 1.586 1.00 93.56 166 PHE A N 1
ATOM 1362 C CA . PHE A 1 166 ? -18.312 10.835 1.246 1.00 93.56 166 PHE A CA 1
ATOM 1363 C C . PHE A 1 166 ? -19.127 10.297 2.422 1.00 93.56 166 PHE A C 1
ATOM 1365 O O . PHE A 1 166 ? -20.186 10.842 2.724 1.00 93.56 166 PHE A O 1
ATOM 1372 N N . ASN A 1 167 ? -18.616 9.288 3.126 1.00 91.25 167 ASN A N 1
ATOM 1373 C CA . ASN A 1 167 ? -19.281 8.731 4.295 1.00 91.25 167 ASN A CA 1
ATOM 1374 C C . ASN A 1 167 ? -19.478 9.796 5.384 1.00 91.25 167 ASN A C 1
ATOM 1376 O O . ASN A 1 167 ? -20.588 10.001 5.848 1.00 91.25 167 ASN A O 1
ATOM 1380 N N . SER A 1 168 ? -18.432 10.541 5.740 1.00 90.31 168 SER A N 1
ATOM 1381 C CA . SER A 1 168 ? -18.510 11.596 6.762 1.00 90.31 168 SER A CA 1
ATOM 1382 C C . SER A 1 168 ? -19.368 12.794 6.343 1.00 90.31 168 SER A C 1
ATOM 1384 O O . SER A 1 168 ? -20.061 13.374 7.176 1.00 90.31 168 SER A O 1
ATOM 1386 N N . LYS A 1 169 ? -19.350 13.176 5.060 1.00 90.56 169 LYS A N 1
ATOM 1387 C CA . LYS A 1 169 ? -20.074 14.354 4.560 1.00 90.56 169 LYS A CA 1
ATOM 1388 C C . LYS A 1 169 ? -21.564 14.095 4.338 1.00 90.56 169 LYS A C 1
ATOM 1390 O O . LYS A 1 169 ? -22.358 15.016 4.520 1.00 90.56 169 LYS A O 1
ATOM 1395 N N . TYR A 1 170 ? -21.927 12.880 3.927 1.00 87.94 170 TYR A N 1
ATOM 1396 C CA . TYR A 1 170 ? -23.291 12.513 3.531 1.00 87.94 170 TYR A CA 1
ATOM 1397 C C . TYR A 1 170 ? -23.933 11.457 4.439 1.00 87.94 170 TYR A C 1
ATOM 1399 O O . TYR A 1 170 ? -25.033 10.993 4.136 1.00 87.94 170 TYR A O 1
ATOM 1407 N N . ALA A 1 171 ? -23.288 11.084 5.550 1.00 82.06 171 ALA A N 1
ATOM 1408 C CA . ALA A 1 171 ? -23.909 10.242 6.565 1.00 82.06 171 ALA A CA 1
ATOM 1409 C C . ALA A 1 171 ? -25.240 10.857 7.008 1.00 82.06 171 ALA A C 1
ATOM 1411 O O . ALA A 1 171 ? -25.318 12.018 7.414 1.00 82.06 171 ALA A O 1
ATOM 1412 N N . THR A 1 172 ? -26.305 10.064 6.915 1.00 77.50 172 THR A N 1
ATOM 1413 C CA . THR A 1 172 ? -27.623 10.471 7.392 1.00 77.50 172 THR A CA 1
ATOM 1414 C C . THR A 1 172 ? -27.573 10.625 8.909 1.00 77.50 172 THR A C 1
ATOM 1416 O O . THR A 1 172 ? -27.012 9.781 9.601 1.00 77.50 172 THR A O 1
ATOM 1419 N N . SER A 1 173 ? -28.219 11.655 9.452 1.00 75.94 173 SER A N 1
ATOM 1420 C CA . SER A 1 173 ? -28.330 11.891 10.900 1.00 75.94 173 SER A CA 1
ATOM 1421 C C . SER A 1 173 ? -29.225 10.879 11.635 1.00 75.94 173 SER A C 1
ATOM 1423 O O . SER A 1 173 ? -29.573 11.086 12.798 1.00 75.94 173 SER A O 1
ATOM 1425 N N . ASN A 1 174 ? -29.615 9.789 10.969 1.00 77.56 174 ASN A N 1
ATOM 1426 C CA . ASN A 1 174 ? -30.443 8.750 11.554 1.00 77.56 174 ASN A CA 1
ATOM 1427 C C . ASN A 1 174 ? -29.649 8.027 12.639 1.00 77.56 174 ASN A C 1
ATOM 1429 O O . ASN A 1 174 ? -28.647 7.365 12.375 1.00 77.56 174 ASN A O 1
ATOM 1433 N N . ILE A 1 175 ? -30.123 8.155 13.874 1.00 76.75 175 ILE A N 1
ATOM 1434 C CA . ILE A 1 175 ? -29.523 7.491 15.024 1.00 76.75 175 ILE A CA 1
ATOM 1435 C C . ILE A 1 175 ? -29.914 6.014 14.964 1.00 76.75 175 ILE A C 1
ATOM 1437 O O . ILE A 1 175 ? -31.048 5.649 15.277 1.00 76.75 175 ILE A O 1
ATOM 1441 N N . VAL A 1 176 ? -28.966 5.165 14.573 1.00 78.44 176 VAL A N 1
ATOM 1442 C CA . VAL A 1 176 ? -29.090 3.712 14.706 1.00 78.44 176 VAL A CA 1
ATOM 1443 C C . VAL A 1 176 ? -28.692 3.333 16.130 1.00 78.44 176 VAL A C 1
ATOM 1445 O O . VAL A 1 176 ? -27.627 3.720 16.609 1.00 78.44 176 VAL A O 1
ATOM 1448 N N . LYS A 1 177 ? -29.565 2.601 16.826 1.00 79.44 177 LYS A N 1
ATOM 1449 C CA . LYS A 1 177 ? -29.268 2.020 18.139 1.00 79.44 177 LYS A CA 1
ATOM 1450 C C . LYS A 1 177 ? -28.898 0.556 17.934 1.00 79.44 177 LYS A C 1
ATOM 1452 O O . LYS A 1 177 ? -29.720 -0.197 17.423 1.00 79.44 177 LYS A O 1
ATOM 1457 N N . SER A 1 178 ? -27.695 0.175 18.336 1.00 80.06 178 SER A N 1
ATOM 1458 C CA . SER A 1 178 ? -27.231 -1.212 18.353 1.00 80.06 178 SER A CA 1
ATOM 1459 C C . SER A 1 178 ? -26.909 -1.644 19.781 1.00 80.06 178 SER A C 1
ATOM 1461 O O . SER A 1 178 ? -26.603 -0.816 20.647 1.00 80.06 178 SER A O 1
ATOM 1463 N N . GLU A 1 179 ? -27.019 -2.945 20.039 1.00 84.38 179 GLU A N 1
ATOM 1464 C CA . GLU A 1 179 ? -26.495 -3.535 21.267 1.00 84.38 179 GLU A CA 1
ATOM 1465 C C . GLU A 1 179 ? -24.965 -3.486 21.246 1.00 84.38 179 GLU A C 1
ATOM 1467 O O . GLU A 1 179 ? -24.340 -3.549 20.187 1.00 84.38 179 GLU A O 1
ATOM 1472 N N . PHE A 1 180 ? -24.357 -3.336 22.420 1.00 84.44 180 PHE A N 1
ATOM 1473 C CA . PHE A 1 180 ? -22.911 -3.237 22.540 1.00 84.44 180 PHE A CA 1
ATOM 1474 C C . PHE A 1 180 ? -22.406 -3.911 23.810 1.00 84.44 180 PHE A C 1
ATOM 1476 O O . PHE A 1 180 ? -23.088 -3.925 24.839 1.00 84.44 180 PHE A O 1
ATOM 1483 N N . ILE A 1 181 ? -21.178 -4.423 23.755 1.00 87.31 181 ILE A N 1
ATOM 1484 C CA . ILE A 1 181 ? -20.510 -5.046 24.898 1.00 87.31 181 ILE A CA 1
ATOM 1485 C C . ILE A 1 181 ? -19.371 -4.135 25.349 1.00 87.31 181 ILE A C 1
ATOM 1487 O O . ILE A 1 181 ? -18.532 -3.714 24.560 1.00 87.31 181 ILE A O 1
ATOM 1491 N N . VAL A 1 182 ? -19.323 -3.809 26.641 1.00 86.69 182 VAL A N 1
ATOM 1492 C CA . VAL A 1 182 ? -18.192 -3.062 27.207 1.00 86.69 182 VAL A CA 1
ATOM 1493 C C . VAL A 1 182 ? -17.074 -4.045 27.536 1.00 86.69 182 VAL A C 1
ATOM 1495 O O . VAL A 1 182 ? -17.160 -4.756 28.534 1.00 86.69 182 VAL A O 1
ATOM 1498 N N . GLU A 1 183 ? -16.012 -4.059 26.731 1.00 87.12 183 GLU A N 1
ATOM 1499 C CA . GLU A 1 183 ? -14.867 -4.951 26.949 1.00 87.12 183 GLU A CA 1
ATOM 1500 C C . GLU A 1 183 ? -13.999 -4.491 28.121 1.00 87.12 183 GLU A C 1
ATOM 1502 O O . GLU A 1 183 ? -13.634 -5.270 29.000 1.00 87.12 183 GLU A O 1
ATOM 1507 N N . ARG A 1 184 ? -13.628 -3.205 28.132 1.00 85.88 184 ARG A N 1
ATOM 1508 C CA . ARG A 1 184 ? -12.751 -2.650 29.167 1.00 85.88 184 ARG A CA 1
ATOM 1509 C C . ARG A 1 184 ? -12.940 -1.153 29.354 1.00 85.88 184 ARG A C 1
ATOM 1511 O O . ARG A 1 184 ? -13.280 -0.408 28.434 1.00 85.88 184 ARG A O 1
ATOM 1518 N N . LYS A 1 185 ? -12.629 -0.703 30.565 1.00 85.62 185 LYS A N 1
ATOM 1519 C CA . LYS A 1 185 ? -12.546 0.711 30.940 1.00 85.62 185 LYS A CA 1
ATOM 1520 C C . LYS A 1 185 ? -11.091 1.029 31.253 1.00 85.62 185 LYS A C 1
ATOM 1522 O O . LYS A 1 185 ? -10.439 0.262 31.956 1.00 85.62 185 LYS A O 1
ATOM 1527 N N . SER A 1 186 ? -10.581 2.138 30.732 1.00 80.75 186 SER A N 1
ATOM 1528 C CA . SER A 1 186 ? -9.220 2.598 30.999 1.00 80.75 186 SER A CA 1
ATOM 1529 C C . SER A 1 186 ? -9.240 4.042 31.460 1.00 80.75 186 SER A C 1
ATOM 1531 O O . SER A 1 186 ? -9.959 4.875 30.915 1.00 80.75 186 SER A O 1
ATOM 1533 N N . PHE A 1 187 ? -8.402 4.353 32.435 1.00 78.38 187 PHE A N 1
ATOM 1534 C CA . PHE A 1 187 ? -8.146 5.725 32.844 1.00 78.38 187 PHE A CA 1
ATOM 1535 C C . PHE A 1 187 ? -6.946 6.236 32.048 1.00 78.38 187 PHE A C 1
ATOM 1537 O O . PHE A 1 187 ? -5.964 5.509 31.874 1.00 78.38 187 PHE A O 1
ATOM 1544 N N . GLY A 1 188 ? -7.022 7.460 31.526 1.00 65.56 188 GLY A N 1
ATOM 1545 C CA . GLY A 1 188 ? -5.818 8.178 31.133 1.00 65.56 188 GLY A CA 1
ATOM 1546 C C . GLY A 1 188 ? -4.898 8.282 32.352 1.00 65.56 188 GLY A C 1
ATOM 1547 O O . GLY A 1 188 ? -5.382 8.404 33.476 1.00 65.56 188 GLY A O 1
ATOM 1548 N N . GLY A 1 189 ? -3.582 8.159 32.160 1.00 67.12 189 GLY A N 1
ATOM 1549 C CA . GLY A 1 189 ? -2.625 8.193 33.273 1.00 67.12 189 GLY A CA 1
ATOM 1550 C C . GLY A 1 189 ? -2.711 9.491 34.091 1.00 67.12 189 GLY A C 1
ATOM 1551 O O . GLY A 1 189 ? -3.444 10.410 33.736 1.00 67.12 189 GLY A O 1
ATOM 1552 N N . ASN A 1 190 ? -1.901 9.613 35.149 1.00 58.97 190 ASN A N 1
ATOM 1553 C CA . ASN A 1 190 ? -1.968 10.699 36.150 1.00 58.97 190 ASN A CA 1
ATOM 1554 C C . ASN A 1 190 ? -2.026 12.152 35.613 1.00 58.97 190 ASN A C 1
ATOM 1556 O O . ASN A 1 190 ? -2.331 13.059 36.380 1.00 58.97 190 ASN A O 1
ATOM 1560 N N . ARG A 1 191 ? -1.719 12.400 34.331 1.00 64.62 191 ARG A N 1
ATOM 1561 C CA . ARG A 1 191 ? -1.738 13.730 33.696 1.00 64.62 191 ARG A CA 1
ATOM 1562 C C . ARG A 1 191 ? -2.992 14.037 32.865 1.00 64.62 191 ARG A C 1
ATOM 1564 O O . ARG A 1 191 ? -3.154 15.178 32.451 1.00 64.62 191 ARG A O 1
ATOM 1571 N N . THR A 1 192 ? -3.869 13.066 32.606 1.00 61.62 192 THR A N 1
ATOM 1572 C CA . THR A 1 192 ? -5.045 13.232 31.731 1.00 61.62 192 THR A CA 1
ATOM 1573 C C . THR A 1 192 ? -6.318 12.783 32.439 1.00 61.62 192 THR A C 1
ATOM 1575 O O . THR A 1 192 ? -6.420 11.631 32.844 1.00 61.62 192 THR A O 1
ATOM 1578 N N . THR A 1 193 ? -7.321 13.657 32.526 1.00 67.81 193 THR A N 1
ATOM 1579 C CA . THR A 1 193 ? -8.651 13.362 33.100 1.00 67.81 193 THR A CA 1
ATOM 1580 C C . THR A 1 193 ? -9.579 12.600 32.145 1.00 67.81 193 THR A C 1
ATOM 1582 O O . THR A 1 193 ? -10.759 12.426 32.448 1.00 67.81 193 THR A O 1
ATOM 1585 N N . ALA A 1 194 ? -9.065 12.161 30.993 1.00 72.25 194 ALA A N 1
ATOM 1586 C CA . ALA A 1 194 ? -9.813 11.401 30.005 1.00 72.25 194 ALA A CA 1
ATOM 1587 C C . ALA A 1 194 ? -10.087 9.981 30.518 1.00 72.25 194 ALA A C 1
ATOM 1589 O O . ALA A 1 194 ? -9.168 9.243 30.887 1.00 72.25 194 ALA A O 1
ATOM 1590 N N . TYR A 1 195 ? -11.357 9.595 30.523 1.00 80.88 195 TYR A N 1
ATOM 1591 C CA . TYR A 1 195 ? -11.783 8.227 30.790 1.00 80.88 195 TYR A CA 1
ATOM 1592 C C . TYR A 1 195 ? -12.084 7.579 29.443 1.00 80.88 195 TYR A C 1
ATOM 1594 O O . TYR A 1 195 ? -12.825 8.140 28.648 1.00 80.88 195 TYR A O 1
ATOM 1602 N N . TRP A 1 196 ? -11.520 6.413 29.164 1.00 84.06 196 TRP A N 1
ATOM 1603 C CA . TRP A 1 196 ? -11.731 5.706 27.905 1.00 84.06 196 TRP A CA 1
ATOM 1604 C C . TRP A 1 196 ? -12.586 4.470 28.148 1.00 84.06 196 TRP A C 1
ATOM 1606 O O . TRP A 1 196 ? -12.321 3.696 29.074 1.00 84.06 196 TRP A O 1
ATOM 1616 N N . ILE A 1 197 ? -13.584 4.251 27.299 1.00 86.31 197 ILE A N 1
ATOM 1617 C CA . ILE A 1 197 ? -14.316 2.986 27.242 1.00 86.31 197 ILE A CA 1
ATOM 1618 C C . ILE A 1 197 ? -14.040 2.335 25.895 1.00 86.31 197 ILE A C 1
ATOM 1620 O O . ILE A 1 197 ? -14.088 2.991 24.856 1.00 86.31 197 ILE A O 1
ATOM 1624 N N . PHE A 1 198 ? -13.729 1.045 25.939 1.00 86.12 198 PHE A N 1
ATOM 1625 C CA . PHE A 1 198 ? -13.607 0.199 24.765 1.00 86.12 198 PHE A CA 1
ATOM 1626 C C . PHE A 1 198 ? -14.883 -0.623 24.664 1.00 86.12 198 PHE A C 1
ATOM 1628 O O . PHE A 1 198 ? -15.242 -1.343 25.600 1.00 86.12 198 PHE A O 1
ATOM 1635 N N . ILE A 1 199 ? -15.588 -0.429 23.562 1.00 87.31 199 ILE A N 1
ATOM 1636 C CA . ILE A 1 199 ? -16.895 -1.002 23.294 1.00 87.31 199 ILE A CA 1
ATOM 1637 C C . ILE A 1 199 ? -16.762 -1.883 22.061 1.00 87.31 199 ILE A C 1
ATOM 1639 O O . ILE A 1 199 ? -16.228 -1.426 21.055 1.00 87.31 199 ILE A O 1
ATOM 1643 N N . ASP A 1 200 ? -17.247 -3.113 22.132 1.00 84.75 200 ASP A N 1
ATOM 1644 C CA . ASP A 1 200 ? -17.436 -3.960 20.964 1.00 84.75 200 ASP A CA 1
ATOM 1645 C C . ASP A 1 200 ? -18.836 -3.726 20.385 1.00 84.75 200 ASP A C 1
ATOM 1647 O O . ASP A 1 200 ? -19.845 -3.835 21.094 1.00 84.75 200 ASP A O 1
ATOM 1651 N N . ILE A 1 201 ? -18.871 -3.343 19.110 1.00 82.50 201 ILE A N 1
ATOM 1652 C CA . ILE A 1 201 ? -20.081 -3.144 18.312 1.00 82.50 201 ILE A CA 1
ATOM 1653 C C . ILE A 1 201 ? -19.886 -3.958 17.036 1.00 82.50 201 ILE A C 1
ATOM 1655 O O . ILE A 1 201 ? -18.978 -3.661 16.262 1.00 82.50 201 ILE A O 1
ATOM 1659 N N . ASP A 1 202 ? -20.710 -4.982 16.819 1.00 76.06 202 ASP A N 1
ATOM 1660 C CA . ASP A 1 202 ? -20.677 -5.831 15.618 1.00 76.06 202 ASP A CA 1
ATOM 1661 C C . ASP A 1 202 ? -19.291 -6.447 15.300 1.00 76.06 202 ASP A C 1
ATOM 1663 O O . ASP A 1 202 ? -18.865 -6.511 14.146 1.00 76.06 202 ASP A O 1
ATOM 1667 N N . ASN A 1 203 ? -18.578 -6.948 16.320 1.00 74.31 203 ASN A N 1
ATOM 1668 C CA . ASN A 1 203 ? -17.195 -7.459 16.235 1.00 74.31 203 ASN A CA 1
ATOM 1669 C C . ASN A 1 203 ? -16.156 -6.391 15.835 1.00 74.31 203 ASN A C 1
ATOM 1671 O O . ASN A 1 203 ? -15.107 -6.705 15.260 1.00 74.31 203 ASN A O 1
ATOM 1675 N N . SER A 1 204 ? -16.451 -5.119 16.094 1.00 77.62 204 SER A N 1
ATOM 1676 C CA . SER A 1 204 ? -15.542 -3.997 15.909 1.00 77.62 204 SER A CA 1
ATOM 1677 C C . SER A 1 204 ? -15.329 -3.288 17.243 1.00 77.62 204 SER A C 1
ATOM 1679 O O . SER A 1 204 ? -16.145 -2.469 17.667 1.00 77.62 204 SER A O 1
ATOM 1681 N N . THR A 1 205 ? -14.164 -3.500 17.855 1.00 82.19 205 THR A N 1
ATOM 1682 C CA . THR A 1 205 ? -13.755 -2.766 19.054 1.00 82.19 205 THR A CA 1
ATOM 16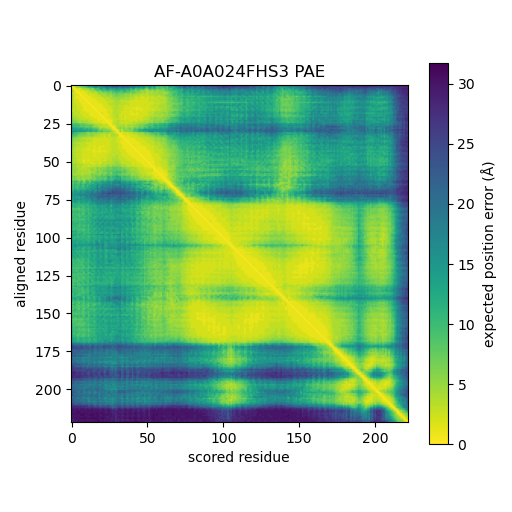83 C C . THR A 1 205 ? -13.532 -1.285 18.733 1.00 82.19 205 THR A C 1
ATOM 1685 O O . THR A 1 205 ? -12.688 -0.924 17.909 1.00 82.19 205 THR A O 1
ATOM 1688 N N . LYS A 1 206 ? -14.257 -0.400 19.416 1.00 84.12 206 LYS A N 1
ATOM 1689 C CA . LYS A 1 206 ? -14.152 1.057 19.296 1.00 84.12 206 LYS A CA 1
ATOM 1690 C C . LYS A 1 206 ? -13.826 1.709 20.627 1.00 84.12 206 LYS A C 1
ATOM 1692 O O . LYS A 1 206 ? -14.271 1.278 21.689 1.00 84.12 206 LYS A O 1
ATOM 1697 N N . ARG A 1 207 ? -13.018 2.767 20.565 1.00 84.31 207 ARG A N 1
ATOM 1698 C CA . ARG A 1 207 ? -12.590 3.542 21.731 1.00 84.31 207 ARG A CA 1
ATOM 1699 C C . ARG A 1 207 ? -13.366 4.849 21.783 1.00 84.31 207 ARG A C 1
ATOM 1701 O O . ARG A 1 207 ? -13.230 5.677 20.892 1.00 84.31 207 ARG A O 1
ATOM 1708 N N . PHE A 1 208 ? -14.074 5.067 22.881 1.00 82.88 208 PHE A N 1
ATOM 1709 C CA . PHE A 1 208 ? -14.768 6.317 23.159 1.00 82.88 208 PHE A CA 1
ATOM 1710 C C . PHE A 1 208 ? -14.087 7.064 24.298 1.00 82.88 208 PHE A C 1
ATOM 1712 O O . PHE A 1 208 ? -13.799 6.487 25.351 1.00 82.88 208 PHE A O 1
ATOM 1719 N N . GLU A 1 209 ? -13.839 8.356 24.086 1.00 82.38 209 GLU A N 1
ATOM 1720 C CA . GLU A 1 209 ? -13.449 9.266 25.157 1.00 82.38 209 GLU A CA 1
ATOM 1721 C C . GLU A 1 209 ? -14.697 9.718 25.917 1.00 82.38 209 GLU A C 1
ATOM 1723 O O . GLU A 1 209 ? -15.583 10.374 25.371 1.00 82.38 209 GLU A O 1
ATOM 1728 N N . LEU A 1 210 ? -14.758 9.405 27.203 1.00 77.19 210 LEU A N 1
ATOM 1729 C CA . LEU A 1 210 ? -15.703 10.004 28.122 1.00 77.19 210 LEU A CA 1
ATOM 1730 C C . LEU A 1 210 ? -15.104 11.290 28.680 1.00 77.19 210 LEU A C 1
ATOM 1732 O O . LEU A 1 210 ? -14.208 11.280 29.532 1.00 77.19 210 LEU A O 1
ATOM 1736 N N . LYS A 1 211 ? -15.667 12.414 28.246 1.00 71.94 211 LYS A N 1
ATOM 1737 C CA . LYS A 1 211 ? -15.458 13.691 28.919 1.00 71.94 211 LYS A CA 1
ATOM 1738 C C . LYS A 1 211 ? -16.325 13.716 30.167 1.00 71.94 211 LYS A C 1
ATOM 1740 O O . LYS A 1 211 ? -17.531 13.494 30.103 1.00 71.94 211 LYS A O 1
ATOM 1745 N N . LYS A 1 212 ? -15.710 13.993 31.315 1.00 64.19 212 LYS A N 1
ATOM 1746 C CA . LYS A 1 212 ? -16.438 14.195 32.567 1.00 64.19 212 LYS A CA 1
ATOM 1747 C C . LYS A 1 212 ? -17.219 15.505 32.456 1.00 64.19 212 LYS A C 1
ATOM 1749 O O . LYS A 1 212 ? -16.685 16.570 32.753 1.00 64.19 212 LYS A O 1
ATOM 1754 N N . THR A 1 213 ? -18.467 15.453 32.008 1.00 55.88 213 THR A N 1
ATOM 1755 C CA . THR A 1 213 ? -19.388 16.578 32.169 1.00 55.88 213 THR A CA 1
ATOM 1756 C C . THR A 1 213 ? -19.634 16.733 33.664 1.00 55.88 213 THR A C 1
ATOM 1758 O O . THR A 1 213 ? -20.084 15.804 34.334 1.00 55.88 213 THR A O 1
ATOM 1761 N N . CYS A 1 214 ? -19.253 17.881 34.223 1.00 46.44 214 CYS A N 1
ATOM 1762 C CA . CYS A 1 214 ? -19.538 18.198 35.615 1.00 46.44 214 CYS A CA 1
ATOM 1763 C C . CYS A 1 214 ? -21.067 18.232 35.777 1.00 46.44 214 CYS A C 1
ATOM 1765 O O . CYS A 1 214 ? -21.716 19.138 35.263 1.00 46.44 214 CYS A O 1
ATOM 1767 N N . GLY A 1 215 ? -21.646 17.201 36.397 1.00 43.34 215 GLY A N 1
ATOM 1768 C CA . GLY A 1 215 ? -23.091 16.995 36.401 1.00 43.34 215 GLY A CA 1
ATOM 1769 C C . GLY A 1 215 ? -23.594 16.280 37.649 1.00 43.34 215 GLY A C 1
ATOM 1770 O O . GLY A 1 215 ? -23.593 15.059 37.707 1.00 43.34 215 GLY A O 1
ATOM 1771 N N . ILE A 1 216 ? -24.059 17.102 38.595 1.00 41.00 216 ILE A N 1
A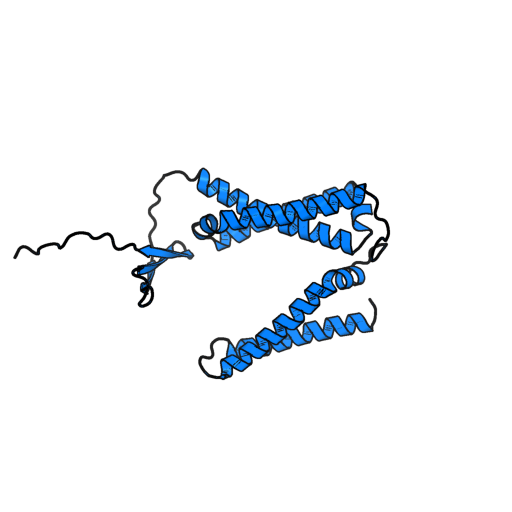TOM 1772 C CA . ILE A 1 216 ? -25.169 16.875 39.534 1.00 41.00 216 ILE A CA 1
ATOM 1773 C C . ILE A 1 216 ? -24.974 15.746 40.567 1.00 41.00 216 ILE A C 1
ATOM 1775 O O . ILE A 1 216 ? -25.180 14.562 40.314 1.00 41.00 216 ILE A O 1
ATOM 1779 N N . ARG A 1 217 ? -24.670 16.158 41.810 1.00 34.97 217 ARG A N 1
ATOM 1780 C CA . ARG A 1 217 ? -24.932 15.355 43.013 1.00 34.97 217 ARG A CA 1
ATOM 1781 C C . ARG A 1 217 ? -26.433 15.082 43.075 1.00 34.97 217 ARG A C 1
ATOM 1783 O O . ARG A 1 217 ? -27.196 15.983 43.412 1.00 34.97 217 ARG A O 1
ATOM 1790 N N . TYR A 1 218 ? -26.846 13.845 42.829 1.00 41.34 218 TYR A N 1
ATOM 1791 C CA . TYR A 1 218 ? -28.134 13.383 43.328 1.00 41.34 218 TYR A CA 1
ATOM 1792 C C . TYR A 1 218 ? -28.049 13.374 44.854 1.00 41.34 218 TYR A C 1
ATOM 1794 O O . TYR A 1 218 ? -27.385 12.525 45.456 1.00 41.34 218 TYR A O 1
ATOM 1802 N N . LYS A 1 219 ? -28.657 14.386 45.477 1.00 35.69 219 LYS A N 1
ATOM 1803 C CA . LYS A 1 219 ? -28.949 14.369 46.906 1.00 35.69 219 LYS A CA 1
ATOM 1804 C C . LYS A 1 219 ? -29.951 13.233 47.085 1.00 35.69 219 LYS A C 1
ATOM 1806 O O . LYS A 1 219 ? -31.044 13.281 46.534 1.00 35.69 219 LYS A O 1
ATOM 1811 N N . ARG A 1 220 ? -29.523 12.168 47.756 1.00 39.84 220 ARG A N 1
ATOM 1812 C CA . ARG A 1 220 ? -30.409 11.082 48.157 1.00 39.84 220 ARG A CA 1
ATOM 1813 C C . ARG A 1 220 ? -31.324 11.687 49.226 1.00 39.84 220 ARG A C 1
ATOM 1815 O O . ARG A 1 220 ? -30.843 11.968 50.320 1.00 39.84 220 ARG A O 1
ATOM 1822 N N . GLU A 1 221 ? -32.561 12.018 48.868 1.00 39.50 221 GLU A N 1
ATOM 1823 C CA . GLU A 1 221 ? -33.584 12.346 49.860 1.00 39.50 221 GLU A CA 1
ATOM 1824 C C . GLU A 1 221 ? -33.865 11.055 50.632 1.00 39.50 221 GLU A C 1
ATOM 1826 O O . GLU A 1 221 ? -34.286 10.050 50.059 1.00 39.50 221 GLU A O 1
ATOM 1831 N N . THR A 1 222 ? -33.438 11.061 51.891 1.00 49.62 222 THR A N 1
ATOM 1832 C CA . THR A 1 222 ? -33.792 10.087 52.928 1.00 49.62 222 THR A CA 1
ATOM 1833 C C . THR A 1 222 ? -35.172 10.386 53.468 1.00 49.62 222 THR A C 1
ATOM 1835 O O . THR A 1 222 ? -35.417 11.593 53.699 1.00 49.62 222 THR A O 1
#

Radius of gyration: 24.84 Å; Cα contacts (8 Å, |Δi|>4): 248; chains: 1; bounding box: 59×36×78 Å

Mean predicted aligned error: 11.14 Å